Protein AF-R0ABU0-F1 (afdb_monomer)

Organism: NCBI:txid997897

Radius of gyration: 27.49 Å; Cα contacts (8 Å, |Δi|>4): 644; chains: 1; bounding box: 63×43×71 Å

Foldseek 3Di:
DAEEEEEEECVQQVNDDPVCLLPAKDKDAFATRLRVLLVVLADPYTHGMYIYHRLCNCVVVVVVRLVVVVVVCVVPDHQEYEYDQCAQPQSRLLSLQVNQLVCCVPVVHAYEYEYAPNHVSCVVRVLRPSYWYAHDHNDCVCSSVRSSLSSVVVNCSRVVHDDDACVVSRTRGNPDDDDDDDPDDPVVLVVVQVVCVVVVHDHDDPDDPPPDDDDDDDDDDQFLAFAEAEEEQQAKAFPPNVVCFAQAQGLDKDKDFCQPPLADDANGIFGSHPPDDRVVCNHGVCVFPVSNVVVVCCVVSVGNHYDRIHMYHHPHHHDPVSVVVVVVVVVVVCVVSRGDYYDYTDD

Mean predicted aligned error: 10.86 Å

InterPro domains:
  IPR010187 Selenoprotein B, glycine/betaine/sarcosine/D-proline reductase [PF07355] (2-347)
  IPR010187 Selenoprotein B, glycine/betaine/sarcosine/D-proline reductase [TIGR01918] (3-347)

Nearest PDB structures (foldseek):
  7ohu-assembly1_b  TM=4.120E-01  e=3.014E-02  Saccharomyces cerevisiae S288C
  3zr4-assembly2_C  TM=3.548E-01  e=1.090E+00  Thermotoga maritima
  6vdg-assembly1_A  TM=4.252E-01  e=4.249E+00  Thermotoga maritima

Structure (mmCIF, N/CA/C/O backbone):
data_AF-R0ABU0-F1
#
_entry.id   AF-R0ABU0-F1
#
loop_
_atom_site.group_PDB
_atom_site.id
_atom_site.type_symbol
_atom_site.label_atom_id
_atom_site.label_alt_id
_atom_site.label_comp_id
_atom_site.label_asym_id
_atom_site.label_entity_id
_atom_site.label_seq_id
_atom_site.pdbx_PDB_ins_code
_atom_site.Cartn_x
_atom_site.Cartn_y
_atom_site.Cartn_z
_atom_site.occupancy
_atom_site.B_iso_or_equiv
_atom_site.auth_seq_id
_atom_site.auth_comp_id
_atom_site.auth_asym_id
_atom_site.auth_atom_id
_atom_site.pdbx_PDB_model_num
ATOM 1 N N . MET A 1 1 ? -24.673 -10.118 21.498 1.00 84.62 1 MET A N 1
ATOM 2 C CA . MET A 1 1 ? -24.045 -8.785 21.546 1.00 84.62 1 MET A CA 1
ATOM 3 C C . MET A 1 1 ? -22.693 -8.908 20.878 1.00 84.62 1 MET A C 1
ATOM 5 O O . MET A 1 1 ? -22.033 -9.915 21.117 1.00 84.62 1 MET A O 1
ATOM 9 N N . LYS A 1 2 ? -22.346 -7.987 19.980 1.00 95.94 2 LYS A N 1
ATOM 10 C CA . LYS A 1 2 ? -21.055 -8.007 19.284 1.00 95.94 2 LYS A CA 1
ATOM 11 C C . LYS A 1 2 ? -19.951 -7.499 20.206 1.00 95.94 2 LYS A C 1
ATOM 13 O O . LYS A 1 2 ? -20.163 -6.508 20.902 1.00 95.94 2 LYS A O 1
ATOM 18 N N . ARG A 1 3 ? -18.806 -8.177 20.230 1.00 97.94 3 ARG A N 1
ATOM 19 C CA . ARG A 1 3 ? -17.706 -7.879 21.157 1.00 97.94 3 ARG A CA 1
ATOM 20 C C . ARG A 1 3 ? -16.597 -7.124 20.440 1.00 97.94 3 ARG A C 1
ATOM 22 O O . ARG A 1 3 ? -16.161 -7.523 19.367 1.00 97.94 3 ARG A O 1
ATOM 29 N N . ILE A 1 4 ? -16.150 -6.028 21.034 1.00 98.50 4 ILE A N 1
ATOM 30 C CA . ILE A 1 4 ? -15.095 -5.170 20.501 1.00 98.50 4 ILE A CA 1
ATOM 31 C C . ILE A 1 4 ? -13.940 -5.147 21.498 1.00 98.50 4 ILE A C 1
ATOM 33 O O . ILE A 1 4 ? -14.156 -5.057 22.711 1.00 98.50 4 ILE A O 1
ATOM 37 N N . VAL A 1 5 ? -12.722 -5.191 20.971 1.00 98.75 5 VAL A N 1
ATOM 38 C CA . VAL A 1 5 ? -11.501 -4.847 21.705 1.00 98.75 5 VAL A CA 1
ATOM 39 C C . VAL A 1 5 ? -10.958 -3.544 21.137 1.00 98.75 5 VAL A C 1
ATOM 41 O O . VAL A 1 5 ? -10.975 -3.331 19.923 1.00 98.75 5 VAL A O 1
ATOM 44 N N . MET A 1 6 ? -10.495 -2.660 22.017 1.00 98.56 6 MET A N 1
ATOM 45 C CA . MET A 1 6 ? -9.958 -1.361 21.631 1.00 98.56 6 MET A CA 1
ATOM 46 C C . MET A 1 6 ? -8.504 -1.192 22.069 1.00 98.56 6 MET A C 1
ATOM 48 O O . MET A 1 6 ? -8.140 -1.610 23.157 1.00 98.56 6 MET A O 1
ATOM 52 N N . TYR A 1 7 ? -7.686 -0.529 21.259 1.00 98.75 7 TYR A N 1
ATOM 53 C CA . TYR A 1 7 ? -6.341 -0.081 21.607 1.00 98.75 7 TYR A CA 1
ATOM 54 C C . TYR A 1 7 ? -6.267 1.445 21.660 1.00 98.75 7 TYR A C 1
ATOM 56 O O . TYR A 1 7 ? -6.699 2.136 20.728 1.00 98.75 7 TYR A O 1
ATOM 64 N N . ILE A 1 8 ? -5.667 1.975 22.725 1.00 98.56 8 ILE A N 1
ATOM 65 C CA . ILE A 1 8 ? -5.371 3.400 22.872 1.00 98.56 8 ILE A CA 1
ATOM 66 C C . ILE A 1 8 ? -3.989 3.640 23.484 1.00 98.56 8 ILE A C 1
ATOM 68 O O . ILE A 1 8 ? -3.415 2.768 24.134 1.00 98.56 8 ILE A O 1
ATOM 72 N N . ASN A 1 9 ? -3.449 4.848 23.302 1.00 97.88 9 ASN A N 1
ATOM 73 C CA . ASN A 1 9 ? -2.204 5.221 23.967 1.00 97.88 9 ASN A CA 1
ATOM 74 C C . ASN A 1 9 ? -2.416 5.639 25.429 1.00 97.88 9 ASN A C 1
ATOM 76 O O . ASN A 1 9 ? -3.539 5.856 25.892 1.00 97.88 9 ASN A O 1
ATOM 80 N N . GLN A 1 10 ? -1.309 5.834 26.144 1.00 97.94 10 GLN A N 1
ATOM 81 C CA . GLN A 1 10 ? -1.286 6.231 27.552 1.00 97.94 10 GLN A CA 1
ATOM 82 C C . GLN A 1 10 ? -2.064 7.528 27.847 1.00 97.94 10 GLN A C 1
ATOM 84 O O . GLN A 1 10 ? -2.630 7.676 28.931 1.00 97.94 10 GLN A O 1
ATOM 89 N N . PHE A 1 11 ? -2.113 8.466 26.894 1.00 97.00 11 PHE A N 1
ATOM 90 C CA . PHE A 1 11 ? -2.805 9.743 27.074 1.00 97.00 11 PHE A CA 1
ATOM 91 C C . PHE A 1 11 ? -4.321 9.551 27.080 1.00 97.00 11 PHE A C 1
ATOM 93 O O . PHE A 1 11 ? -5.001 9.988 28.008 1.00 97.00 11 PHE A O 1
ATOM 100 N N . PHE A 1 12 ? -4.854 8.847 26.080 1.00 97.44 12 PHE A N 1
ATOM 101 C CA . PHE A 1 12 ? -6.285 8.543 26.019 1.00 97.44 12 PHE A CA 1
ATOM 102 C C . PHE A 1 12 ? -6.712 7.492 27.049 1.00 97.44 12 PHE A C 1
ATOM 104 O O . PHE A 1 12 ? -7.878 7.478 27.441 1.00 97.44 12 PHE A O 1
ATOM 111 N N . GLY A 1 13 ? -5.769 6.673 27.519 1.00 96.94 13 GLY A N 1
ATOM 112 C CA . GLY A 1 13 ? -5.937 5.764 28.652 1.00 96.94 13 GLY A CA 1
ATOM 113 C C . GLY A 1 13 ? -5.967 6.448 30.022 1.00 96.94 13 GLY A C 1
ATOM 114 O O . GLY A 1 13 ? -6.221 5.785 31.018 1.00 96.94 13 GLY A O 1
ATOM 115 N N . GLY A 1 14 ? -5.714 7.760 30.103 1.00 96.62 14 GLY A N 1
ATOM 116 C CA . GLY A 1 14 ? -5.725 8.499 31.371 1.00 96.62 14 GLY A CA 1
ATOM 117 C C . GLY A 1 14 ? -4.500 8.261 32.264 1.00 96.62 14 GLY A C 1
ATOM 118 O O . GLY A 1 14 ? -4.512 8.662 33.425 1.00 96.62 14 GLY A O 1
ATOM 119 N N . ILE A 1 15 ? -3.436 7.650 31.733 1.00 97.19 15 ILE A N 1
ATOM 120 C CA . ILE A 1 15 ? -2.201 7.342 32.470 1.00 97.19 15 ILE A CA 1
ATOM 121 C C . ILE A 1 15 ? -1.305 8.580 32.609 1.00 97.19 15 ILE A C 1
ATOM 123 O O . ILE A 1 15 ? -0.700 8.802 33.658 1.00 97.19 15 ILE A O 1
ATOM 127 N N . GLY A 1 16 ? -1.193 9.388 31.550 1.00 94.69 16 GLY A N 1
ATOM 128 C CA . GLY A 1 16 ? -0.361 10.594 31.538 1.00 94.69 16 GLY A CA 1
ATOM 129 C C . GLY A 1 16 ? 0.045 11.042 30.135 1.00 94.69 16 GLY A C 1
ATOM 130 O O . GLY A 1 16 ? -0.406 10.486 29.138 1.00 94.69 16 GLY A O 1
ATOM 131 N N . GLY A 1 17 ? 0.876 12.081 30.052 1.00 93.94 17 GLY A N 1
ATOM 132 C CA . GLY A 1 17 ? 1.322 12.657 28.784 1.00 93.94 17 GLY A CA 1
ATOM 133 C C . GLY A 1 17 ? 2.609 12.017 28.260 1.00 93.94 17 GLY A C 1
ATOM 134 O O . GLY A 1 17 ? 2.787 10.798 28.281 1.00 93.94 17 GLY A O 1
ATOM 135 N N . GLU A 1 18 ? 3.519 12.862 27.773 1.00 91.44 18 GLU A N 1
ATOM 136 C CA . GLU A 1 18 ? 4.824 12.440 27.245 1.00 91.44 18 GLU A CA 1
ATOM 137 C C . GLU A 1 18 ? 5.708 11.791 28.323 1.00 91.44 18 GLU A C 1
ATOM 139 O O . GLU A 1 18 ? 6.433 10.840 28.045 1.00 91.44 18 GLU A O 1
ATOM 144 N N . ASP A 1 19 ? 5.604 12.243 29.575 1.00 93.62 19 ASP A N 1
ATOM 145 C CA . ASP A 1 19 ? 6.344 11.700 30.721 1.00 93.62 19 ASP A CA 1
ATOM 146 C C . ASP A 1 19 ? 5.994 10.232 31.019 1.00 93.62 19 ASP A C 1
ATOM 148 O O . ASP A 1 19 ? 6.791 9.503 31.611 1.00 93.62 19 ASP A O 1
ATOM 152 N N . LYS A 1 20 ? 4.816 9.785 30.569 1.00 95.88 20 LYS A N 1
ATOM 153 C CA . LYS A 1 20 ? 4.339 8.402 30.673 1.00 95.88 20 LYS A CA 1
ATOM 154 C C . LYS A 1 20 ? 4.362 7.651 29.346 1.00 95.88 20 LYS A C 1
ATOM 156 O O . LYS A 1 20 ? 3.857 6.537 29.279 1.00 95.88 20 LYS A O 1
ATOM 161 N N . ALA A 1 21 ? 4.979 8.188 28.294 1.00 93.56 21 ALA A N 1
ATOM 162 C CA . ALA A 1 21 ? 5.011 7.525 26.988 1.00 93.56 21 ALA A CA 1
ATOM 163 C C . ALA A 1 21 ? 5.752 6.174 26.988 1.00 93.56 21 ALA A C 1
ATOM 165 O O . ALA A 1 21 ? 5.589 5.398 26.054 1.00 93.56 21 ALA A O 1
ATOM 166 N N . GLY A 1 22 ? 6.550 5.867 28.014 1.00 95.75 22 GLY A N 1
ATOM 167 C CA . GLY A 1 22 ? 7.169 4.550 28.214 1.00 95.75 22 GLY A CA 1
ATOM 168 C C . GLY A 1 22 ? 6.308 3.539 28.982 1.00 95.75 22 GLY A C 1
ATOM 169 O O . GLY A 1 22 ? 6.845 2.524 29.405 1.00 95.75 22 GLY A O 1
ATOM 170 N N . TYR A 1 23 ? 5.025 3.827 29.227 1.00 97.50 23 TYR A N 1
ATOM 171 C CA . TYR A 1 23 ? 4.127 2.940 29.970 1.00 97.50 23 TYR A CA 1
ATOM 172 C C . TYR A 1 23 ? 3.982 1.576 29.280 1.00 97.50 23 TYR A C 1
ATOM 174 O O . TYR A 1 23 ? 3.723 1.510 28.076 1.00 97.50 23 TYR A O 1
ATOM 182 N N . GLU A 1 24 ? 4.165 0.506 30.051 1.00 97.75 24 GLU A N 1
ATOM 183 C CA . GLU A 1 24 ? 4.041 -0.874 29.576 1.00 97.75 24 GLU A CA 1
ATOM 184 C C . GLU A 1 24 ? 2.588 -1.200 29.185 1.00 97.75 24 GLU A C 1
ATOM 186 O O . GLU A 1 24 ? 1.668 -0.574 29.715 1.00 97.75 24 GLU A O 1
ATOM 191 N N . PRO A 1 25 ? 2.354 -2.170 28.280 1.00 98.12 25 PRO A N 1
ATOM 192 C CA . PRO A 1 25 ? 1.005 -2.583 27.920 1.00 98.12 25 PRO A CA 1
ATOM 193 C C . PRO A 1 25 ? 0.192 -3.026 29.142 1.00 98.12 25 PRO A C 1
ATOM 195 O O . PRO A 1 25 ? 0.654 -3.843 29.939 1.00 98.12 25 PRO A O 1
ATOM 198 N N . SER A 1 26 ? -1.038 -2.534 29.247 1.00 98.19 26 SER A N 1
ATOM 199 C CA . SER A 1 26 ? -2.042 -2.992 30.206 1.00 98.19 26 SER A CA 1
ATOM 200 C C . SER A 1 26 ? -3.390 -3.203 29.517 1.00 98.19 26 SER A C 1
ATOM 202 O O . SER A 1 26 ? -3.599 -2.770 28.381 1.00 98.19 26 SER A O 1
ATOM 204 N N . VAL A 1 27 ? -4.307 -3.879 30.206 1.00 98.00 27 VAL A N 1
ATOM 205 C CA . VAL A 1 27 ? -5.679 -4.104 29.749 1.00 98.00 27 VAL A CA 1
ATOM 206 C C . VAL A 1 27 ? -6.656 -3.684 30.841 1.00 98.00 27 VAL A C 1
ATOM 208 O O . VAL A 1 27 ? -6.470 -4.015 32.009 1.00 98.00 27 VAL A O 1
ATOM 211 N N . GLU A 1 28 ? -7.687 -2.951 30.444 1.00 98.00 28 GLU A N 1
ATOM 212 C CA . GLU A 1 28 ? -8.811 -2.554 31.288 1.00 98.00 28 GLU A CA 1
ATOM 213 C C . GLU A 1 28 ? -10.089 -3.212 30.760 1.00 98.00 28 GLU A C 1
ATOM 215 O O . GLU A 1 28 ? -10.304 -3.276 29.545 1.00 98.00 28 GLU A O 1
ATOM 220 N N . GLU A 1 29 ? -10.955 -3.683 31.658 1.00 97.44 29 GLU A N 1
ATOM 221 C CA . GLU A 1 29 ? -12.291 -4.148 31.279 1.00 97.44 29 GLU A CA 1
ATOM 222 C C . GLU A 1 29 ? -13.184 -2.946 30.933 1.00 97.44 29 GLU A C 1
ATOM 224 O O . GLU A 1 29 ? -13.291 -1.974 31.684 1.00 97.44 29 GLU A O 1
ATOM 229 N N . GLY A 1 30 ? -13.866 -3.022 29.792 1.00 97.56 30 GLY A N 1
ATOM 230 C CA . GLY A 1 30 ? -14.792 -1.994 29.331 1.00 97.56 30 GLY A CA 1
ATOM 231 C C . GLY A 1 30 ? -14.166 -0.868 28.489 1.00 97.56 30 GLY A C 1
ATOM 232 O O . GLY A 1 30 ? -12.998 -0.922 28.087 1.00 97.56 30 GLY A O 1
ATOM 233 N N . PRO A 1 31 ? -14.963 0.168 28.162 1.00 97.62 31 PRO A N 1
ATOM 234 C CA . PRO A 1 31 ? -14.537 1.285 27.322 1.00 97.62 31 PRO A CA 1
ATOM 235 C C . PRO A 1 31 ? -13.700 2.324 28.086 1.00 97.62 31 PRO A C 1
ATOM 237 O O . PRO A 1 31 ? -14.144 2.892 29.085 1.00 97.62 31 PRO A O 1
ATOM 240 N N . VAL A 1 32 ? -12.544 2.703 27.533 1.00 98.06 32 VAL A N 1
ATOM 241 C CA . VAL A 1 32 ? -11.712 3.805 28.057 1.00 98.06 32 VAL A CA 1
ATOM 242 C C . VAL A 1 32 ? -11.572 4.931 27.027 1.00 98.06 32 VAL A C 1
ATOM 244 O O . VAL A 1 32 ? -11.548 4.705 25.815 1.00 98.06 32 VAL A O 1
ATOM 247 N N . GLY A 1 33 ? -11.530 6.181 27.505 1.00 96.38 33 GLY A N 1
ATOM 248 C CA . GLY A 1 33 ? -11.290 7.370 26.681 1.00 96.38 33 GLY A CA 1
ATOM 249 C C . GLY A 1 33 ? -12.242 7.475 25.475 1.00 96.38 33 GLY A C 1
ATOM 250 O O . GLY A 1 33 ? -13.462 7.521 25.682 1.00 96.38 33 GLY A O 1
ATOM 251 N N . PRO A 1 34 ? -11.735 7.513 24.223 1.00 96.88 34 PRO A N 1
ATOM 252 C CA . PRO A 1 34 ? -12.564 7.586 23.016 1.00 96.88 34 PRO A CA 1
ATOM 253 C C . PRO A 1 34 ? -13.523 6.397 22.854 1.00 96.88 34 PRO A C 1
ATOM 255 O O . PRO A 1 34 ? -14.570 6.568 22.225 1.00 96.88 34 PRO A O 1
ATOM 258 N N . GLY A 1 35 ? -13.243 5.244 23.473 1.00 97.31 35 GLY A N 1
ATOM 259 C CA . GLY A 1 35 ? -14.139 4.085 23.474 1.00 97.31 35 GLY A CA 1
ATOM 260 C C . GLY A 1 35 ? -15.530 4.402 24.020 1.00 97.31 35 GLY A C 1
ATOM 261 O O . GLY A 1 35 ? -16.523 3.912 23.494 1.00 97.31 35 GLY A O 1
ATOM 262 N N . ASN A 1 36 ? -15.633 5.323 24.984 1.00 97.31 36 ASN A N 1
ATOM 263 C CA . ASN A 1 36 ? -16.924 5.772 25.512 1.00 97.31 36 ASN A CA 1
ATOM 264 C C . ASN A 1 36 ? -17.775 6.485 24.452 1.00 97.31 36 ASN A C 1
ATOM 266 O O . ASN A 1 36 ? -18.990 6.301 24.386 1.00 97.31 36 ASN A O 1
ATOM 270 N N . VAL A 1 37 ? -17.140 7.290 23.595 1.00 96.94 37 VAL A N 1
ATOM 271 C CA . VAL A 1 37 ? -17.836 7.976 22.499 1.00 96.94 37 VAL A CA 1
ATOM 272 C C . VAL A 1 37 ? -18.276 6.969 21.444 1.00 96.94 37 VAL A C 1
ATOM 274 O O . VAL A 1 37 ? -19.421 7.025 20.998 1.00 96.94 37 VAL A O 1
ATOM 277 N N . ILE A 1 38 ? -17.390 6.042 21.074 1.00 97.19 38 ILE A N 1
ATOM 278 C CA . ILE A 1 38 ? -17.693 4.999 20.091 1.00 97.19 38 ILE A CA 1
ATOM 279 C C . ILE A 1 38 ? -18.877 4.160 20.566 1.00 97.19 38 ILE A C 1
ATOM 281 O O . ILE A 1 38 ? -19.862 4.040 19.842 1.00 97.19 38 ILE A O 1
ATOM 285 N N . LEU A 1 39 ? -18.826 3.660 21.803 1.00 96.38 39 LEU A N 1
ATOM 286 C CA . LEU A 1 39 ? -19.888 2.842 22.377 1.00 96.38 39 LEU A CA 1
ATOM 287 C C . LEU A 1 39 ? -21.231 3.583 22.403 1.00 96.38 39 LEU A C 1
ATOM 289 O O . LEU A 1 39 ? -22.246 3.000 22.046 1.00 96.38 39 LEU A O 1
ATOM 293 N N . SER A 1 40 ? -21.243 4.885 22.722 1.00 96.00 40 SER A N 1
ATOM 294 C CA . SER A 1 40 ? -22.479 5.690 22.708 1.00 96.00 40 SER A CA 1
ATOM 295 C C . SER A 1 40 ? -23.137 5.829 21.326 1.00 96.00 40 SER A C 1
ATOM 297 O O . SER A 1 40 ? -24.306 6.202 21.238 1.00 96.00 40 SER A O 1
ATOM 299 N N . CYS A 1 41 ? -22.400 5.539 20.249 1.00 95.38 41 CYS A N 1
ATOM 300 C CA . CYS A 1 41 ? -22.904 5.552 18.876 1.00 95.38 41 CYS A CA 1
ATOM 301 C C . CYS A 1 41 ? -23.367 4.162 18.394 1.00 95.38 41 CYS A C 1
ATOM 303 O O . CYS A 1 41 ? -23.980 4.067 17.331 1.00 95.38 41 CYS A O 1
ATOM 305 N N . LEU A 1 42 ? -23.077 3.094 19.145 1.00 94.81 42 LEU A N 1
ATOM 306 C CA . LEU A 1 42 ? -23.406 1.709 18.804 1.00 94.81 42 LEU A CA 1
ATOM 307 C C . LEU A 1 42 ? -24.612 1.222 19.621 1.00 94.81 42 LEU A C 1
ATOM 309 O O . LEU A 1 42 ? -24.831 1.660 20.746 1.00 94.81 42 LEU A O 1
ATOM 313 N N . LYS A 1 43 ? -25.423 0.327 19.042 1.00 88.38 43 LYS A N 1
ATOM 314 C CA . LYS A 1 43 ? -26.638 -0.203 19.693 1.00 88.38 43 LYS A CA 1
ATOM 315 C C . LYS A 1 43 ? -26.477 -1.629 20.219 1.00 88.38 43 LYS A C 1
ATOM 317 O O . LYS A 1 43 ? -26.837 -1.887 21.358 1.00 88.38 43 LYS A O 1
ATOM 322 N N . ASP A 1 44 ? -25.912 -2.526 19.409 1.00 89.69 44 ASP A N 1
ATOM 323 C CA . ASP A 1 44 ? -25.853 -3.973 19.688 1.00 89.69 44 ASP A CA 1
ATOM 324 C C . ASP A 1 44 ? -24.415 -4.499 19.848 1.00 89.69 44 ASP A C 1
ATOM 326 O O . ASP A 1 44 ? -24.108 -5.661 19.550 1.00 89.69 44 ASP A O 1
ATOM 330 N N . ALA A 1 45 ? -23.519 -3.632 20.319 1.00 95.50 45 ALA A N 1
ATOM 331 C CA . ALA A 1 45 ? -22.107 -3.926 20.499 1.00 95.50 45 ALA A CA 1
ATOM 332 C C . ALA A 1 45 ? -21.586 -3.392 21.834 1.00 95.50 45 ALA A C 1
ATOM 334 O O . ALA A 1 45 ? -22.085 -2.393 22.346 1.00 95.50 45 ALA A O 1
ATOM 335 N N . GLU A 1 46 ? -20.554 -4.040 22.358 1.00 97.00 46 GLU A N 1
ATOM 336 C CA . GLU A 1 46 ? -19.850 -3.636 23.571 1.00 97.00 46 GLU A CA 1
ATOM 337 C C . GLU A 1 46 ? -18.343 -3.607 23.344 1.00 97.00 46 GLU A C 1
ATOM 339 O O . GLU A 1 46 ? -17.792 -4.457 22.645 1.00 97.00 46 GLU A O 1
ATOM 344 N N . ILE A 1 47 ? -17.667 -2.642 23.965 1.00 98.06 47 ILE A N 1
ATOM 345 C CA . ILE A 1 47 ? -16.212 -2.686 24.121 1.00 98.06 47 ILE A CA 1
ATOM 346 C C . ILE A 1 47 ? -15.947 -3.471 25.397 1.00 98.06 47 ILE A C 1
ATOM 348 O O . ILE A 1 47 ? -16.204 -2.970 26.488 1.00 98.06 47 ILE A O 1
ATOM 352 N N . THR A 1 48 ? -15.489 -4.710 25.238 1.00 98.06 48 THR A N 1
ATOM 353 C CA . THR A 1 48 ? -15.251 -5.632 26.357 1.00 98.06 48 THR A CA 1
ATOM 354 C C . THR A 1 48 ? -13.935 -5.334 27.058 1.00 98.06 48 THR A C 1
ATOM 356 O O . THR A 1 48 ? -13.867 -5.412 28.279 1.00 98.06 48 THR A O 1
ATOM 359 N N . HIS A 1 49 ? -12.911 -4.956 26.291 1.00 98.56 49 HIS A N 1
ATOM 360 C CA . HIS A 1 49 ? -11.569 -4.690 26.792 1.00 98.56 49 HIS A CA 1
ATOM 361 C C . HIS A 1 49 ? -10.950 -3.515 26.043 1.00 98.56 49 HIS A C 1
ATOM 363 O O . HIS A 1 49 ? -11.111 -3.381 24.823 1.00 98.56 49 HIS A O 1
ATOM 369 N N . THR A 1 50 ? -10.200 -2.695 26.772 1.00 98.75 50 THR A N 1
ATOM 370 C CA . THR A 1 50 ? -9.356 -1.646 26.209 1.00 98.75 50 THR A CA 1
ATOM 371 C C . THR A 1 50 ? -7.903 -1.883 26.604 1.00 98.75 50 THR A C 1
ATOM 373 O O . THR A 1 50 ? -7.555 -1.855 27.780 1.00 98.75 50 THR A O 1
ATOM 376 N N . ILE A 1 51 ? -7.045 -2.094 25.612 1.00 98.69 51 ILE A N 1
ATOM 377 C CA . ILE A 1 51 ? -5.596 -2.176 25.758 1.00 98.69 51 ILE A CA 1
ATOM 378 C C . ILE A 1 51 ? -5.016 -0.759 25.760 1.00 98.69 51 ILE A C 1
ATOM 380 O O . ILE A 1 51 ? -5.329 0.053 24.883 1.00 98.69 51 ILE A O 1
ATOM 384 N N . ILE A 1 52 ? -4.137 -0.476 26.719 1.00 98.69 52 ILE A N 1
ATOM 385 C CA . ILE A 1 52 ? -3.441 0.803 26.862 1.00 98.69 52 ILE A CA 1
ATOM 386 C C . ILE A 1 52 ? -1.937 0.552 26.768 1.00 98.69 52 ILE A C 1
ATOM 388 O O . ILE A 1 52 ? -1.400 -0.277 27.493 1.00 98.69 52 ILE A O 1
ATOM 392 N N . CYS A 1 53 ? -1.232 1.278 25.900 1.00 98.31 53 CYS A N 1
ATOM 393 C CA . CYS A 1 53 ? 0.226 1.180 25.793 1.00 98.31 53 CYS A CA 1
ATOM 394 C C . CYS A 1 53 ? 0.857 2.555 25.572 1.00 98.31 53 CYS A C 1
ATOM 396 O O . CYS A 1 53 ? 0.311 3.403 24.869 1.00 98.31 53 CYS A O 1
ATOM 398 N N . GLY A 1 54 ? 2.034 2.785 26.145 1.00 97.88 54 GLY A N 1
ATOM 399 C CA . GLY A 1 54 ? 2.806 3.993 25.892 1.00 97.88 54 GLY A CA 1
ATOM 400 C C . GLY A 1 54 ? 3.369 4.044 24.469 1.00 97.88 54 GLY A C 1
ATOM 401 O O . GLY A 1 54 ? 3.938 3.063 23.985 1.00 97.88 54 GLY A O 1
ATOM 402 N N . ASP A 1 55 ? 3.274 5.209 23.820 1.00 94.19 55 ASP A N 1
ATOM 403 C CA . ASP A 1 55 ? 3.792 5.425 22.457 1.00 94.19 55 ASP A CA 1
ATOM 404 C C . ASP A 1 55 ? 5.293 5.080 22.311 1.00 94.19 55 ASP A C 1
ATOM 406 O O . ASP A 1 55 ? 5.711 4.502 21.304 1.00 94.19 55 ASP A O 1
ATOM 410 N N . ASN A 1 56 ? 6.124 5.425 23.303 1.00 93.56 56 ASN A N 1
ATOM 411 C CA . ASN A 1 56 ? 7.561 5.123 23.287 1.00 93.56 56 ASN A CA 1
ATOM 412 C C . ASN A 1 56 ? 7.833 3.649 23.601 1.00 93.56 56 ASN A C 1
ATOM 414 O O . ASN A 1 56 ? 8.808 3.109 23.083 1.00 93.56 56 ASN A O 1
ATOM 418 N N . PHE A 1 57 ? 6.991 2.995 24.409 1.00 97.25 57 PHE A N 1
ATOM 419 C CA . PHE A 1 57 ? 7.126 1.560 24.656 1.00 97.25 57 PHE A CA 1
ATOM 420 C C . PHE A 1 57 ? 6.855 0.775 23.371 1.00 97.25 57 PHE A C 1
ATOM 422 O O . PHE A 1 57 ? 7.716 0.019 22.932 1.00 97.25 57 PHE A O 1
ATOM 429 N N . MET A 1 58 ? 5.728 1.041 22.703 1.00 95.06 58 MET A N 1
ATOM 430 C CA . MET A 1 58 ? 5.379 0.387 21.437 1.00 95.06 58 MET A CA 1
ATOM 431 C C . MET A 1 58 ? 6.412 0.663 20.334 1.00 95.06 58 MET A C 1
ATOM 433 O O . MET A 1 58 ? 6.764 -0.231 19.571 1.00 95.06 58 MET A O 1
ATOM 437 N N . THR A 1 59 ? 6.944 1.888 20.260 1.00 90.94 59 THR A N 1
ATOM 438 C CA . THR A 1 59 ? 7.960 2.237 19.250 1.00 90.94 59 THR A CA 1
ATOM 439 C C . THR A 1 59 ? 9.333 1.622 19.563 1.00 90.94 59 THR A C 1
ATOM 441 O O . THR A 1 59 ? 10.051 1.233 18.645 1.00 90.94 59 THR A O 1
ATOM 444 N N . GLY A 1 60 ? 9.723 1.557 20.840 1.00 90.19 60 GLY A N 1
ATOM 445 C CA . GLY A 1 60 ? 11.049 1.098 21.272 1.00 90.19 60 GLY A CA 1
ATOM 446 C C . GLY A 1 60 ? 11.170 -0.413 21.492 1.00 90.19 60 GLY A C 1
ATOM 447 O O . GLY A 1 60 ? 12.250 -0.962 21.301 1.00 90.19 60 GLY A O 1
ATOM 448 N N . HIS A 1 61 ? 10.073 -1.081 21.854 1.00 95.12 61 HIS A N 1
ATOM 449 C CA . HIS A 1 61 ? 10.007 -2.506 22.203 1.00 95.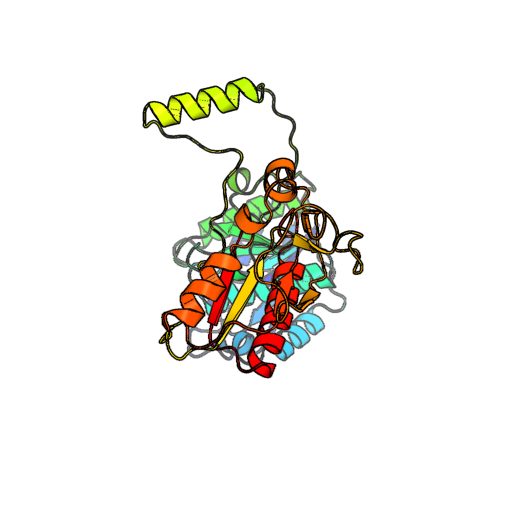12 61 HIS A CA 1
ATOM 450 C C . HIS A 1 61 ? 8.844 -3.182 21.469 1.00 95.12 61 HIS A C 1
ATOM 452 O O . HIS A 1 61 ? 8.031 -3.881 22.064 1.00 95.12 61 HIS A O 1
ATOM 458 N N . ARG A 1 62 ? 8.734 -2.931 20.162 1.00 93.50 62 ARG A N 1
ATOM 459 C CA . ARG A 1 62 ? 7.572 -3.314 19.348 1.00 93.50 62 ARG A CA 1
ATOM 460 C C . ARG A 1 62 ? 7.161 -4.778 19.500 1.00 93.50 62 ARG A C 1
ATOM 462 O O . ARG A 1 62 ? 6.003 -5.050 19.793 1.00 93.50 62 ARG A O 1
ATOM 469 N N . ASP A 1 63 ? 8.092 -5.703 19.278 1.00 95.31 63 ASP A N 1
ATOM 470 C CA . ASP A 1 63 ? 7.773 -7.135 19.254 1.00 95.31 63 ASP A CA 1
ATOM 471 C C . ASP A 1 63 ? 7.319 -7.615 20.644 1.00 95.31 63 ASP A C 1
ATOM 473 O O . ASP A 1 63 ? 6.323 -8.323 20.755 1.00 95.31 63 ASP A O 1
ATOM 477 N N . GLU A 1 64 ? 7.971 -7.1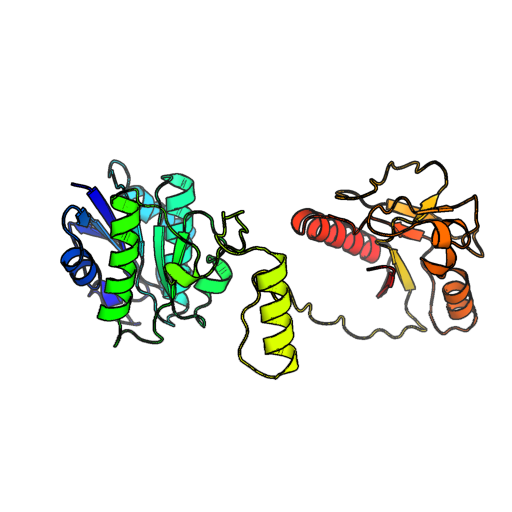26 21.705 1.00 97.69 64 GLU A N 1
ATOM 478 C CA . GLU A 1 64 ? 7.582 -7.383 23.097 1.00 97.69 64 GLU A CA 1
ATOM 479 C C . GLU A 1 64 ? 6.207 -6.785 23.431 1.00 97.69 64 GLU A C 1
ATOM 481 O O . GLU A 1 64 ? 5.389 -7.420 24.095 1.00 97.69 64 GLU A O 1
ATOM 486 N N . ALA A 1 65 ? 5.925 -5.564 22.970 1.00 97.25 65 ALA A N 1
ATOM 487 C CA . ALA A 1 65 ? 4.641 -4.915 23.196 1.00 97.25 65 ALA A CA 1
ATOM 488 C C . ALA A 1 65 ? 3.499 -5.710 22.549 1.00 97.25 65 ALA A C 1
ATOM 490 O O . ALA A 1 65 ? 2.483 -5.953 23.196 1.00 97.25 65 ALA A O 1
ATOM 491 N N . ILE A 1 66 ? 3.680 -6.144 21.297 1.00 97.62 66 ILE A N 1
ATOM 492 C CA . ILE A 1 66 ? 2.703 -6.970 20.576 1.00 97.62 66 ILE A CA 1
ATOM 493 C C . ILE A 1 66 ? 2.510 -8.314 21.273 1.00 97.62 66 ILE A C 1
ATOM 495 O O . ILE A 1 66 ? 1.370 -8.708 21.483 1.00 97.62 66 ILE A O 1
ATOM 499 N N . GLU A 1 67 ? 3.590 -8.989 21.671 1.00 97.88 67 GLU A N 1
ATOM 500 C CA . GLU A 1 67 ? 3.512 -10.278 22.364 1.00 97.88 67 GLU A CA 1
ATOM 501 C C . GLU A 1 67 ? 2.725 -10.178 23.679 1.00 97.88 67 GLU A C 1
ATOM 503 O O . GLU A 1 67 ? 1.842 -10.992 23.937 1.00 97.88 67 GLU A O 1
ATOM 508 N N . ARG A 1 68 ? 2.970 -9.143 24.491 1.00 98.06 68 ARG A N 1
ATOM 509 C CA . ARG A 1 68 ? 2.215 -8.925 25.736 1.00 98.06 68 ARG A CA 1
ATOM 510 C C . ARG A 1 68 ? 0.746 -8.593 25.478 1.00 98.06 68 ARG A C 1
ATOM 512 O O . ARG A 1 68 ? -0.129 -9.116 26.160 1.00 98.06 68 ARG A O 1
ATOM 519 N N . MET A 1 69 ? 0.466 -7.732 24.497 1.00 97.81 69 MET A N 1
ATOM 520 C CA . MET A 1 69 ? -0.913 -7.401 24.121 1.00 97.81 69 MET A CA 1
ATOM 521 C C . MET A 1 69 ? -1.664 -8.627 23.599 1.00 97.81 69 MET A C 1
ATOM 523 O O . MET A 1 69 ? -2.839 -8.792 23.896 1.00 97.81 69 MET A O 1
ATOM 527 N N . ASP A 1 70 ? -0.986 -9.499 22.861 1.00 97.81 70 ASP A N 1
ATOM 528 C CA . ASP A 1 70 ? -1.537 -10.755 22.369 1.00 97.81 70 ASP A CA 1
ATOM 529 C C . ASP A 1 70 ? -1.850 -11.741 23.503 1.00 97.81 70 ASP A C 1
ATOM 531 O O . ASP A 1 70 ? -2.929 -12.327 23.511 1.00 97.81 70 ASP A O 1
ATOM 535 N N . GLN A 1 71 ? -0.980 -11.841 24.513 1.00 97.94 71 GLN A N 1
ATOM 536 C CA . GLN A 1 71 ? -1.251 -12.626 25.724 1.00 97.94 71 GLN A CA 1
ATOM 537 C C . GLN A 1 71 ? -2.507 -12.142 26.460 1.00 97.94 71 GLN A C 1
ATOM 539 O O . GLN A 1 71 ? -3.258 -12.959 26.986 1.00 97.94 71 GLN A O 1
ATOM 544 N N . PHE A 1 72 ? -2.781 -10.831 26.478 1.00 97.38 72 PHE A N 1
ATOM 545 C CA . PHE A 1 72 ? -4.025 -10.309 27.060 1.00 97.38 72 PHE A CA 1
ATOM 546 C C . PHE A 1 72 ? -5.270 -10.751 26.292 1.00 97.38 72 PHE A C 1
ATOM 548 O O . PHE A 1 72 ? -6.346 -10.790 26.876 1.00 97.38 72 PHE A O 1
ATOM 555 N N . LEU A 1 73 ? -5.138 -11.063 25.002 1.00 97.06 73 LEU A N 1
ATOM 556 C CA . LEU A 1 73 ? -6.241 -11.459 24.129 1.00 97.06 73 LEU A CA 1
ATOM 557 C C . LEU A 1 73 ? -6.469 -12.972 24.093 1.00 97.06 73 LEU A C 1
ATOM 559 O O . LEU A 1 73 ? -7.474 -13.418 23.533 1.00 97.06 73 LEU A O 1
ATOM 563 N N . GLU A 1 74 ? -5.594 -13.773 24.703 1.00 94.56 74 GLU A N 1
ATOM 564 C CA . GLU A 1 74 ? -5.777 -15.220 24.776 1.00 94.56 74 GLU A CA 1
ATOM 565 C C . GLU A 1 74 ? -7.100 -15.577 25.473 1.00 94.56 74 GLU A C 1
ATOM 567 O O . GLU A 1 74 ? -7.355 -15.233 26.625 1.00 94.56 74 GLU A O 1
ATOM 572 N N . GLY A 1 75 ? -7.970 -16.290 24.753 1.00 92.56 75 GLY A N 1
ATOM 573 C CA . GLY A 1 75 ? -9.293 -16.678 25.248 1.00 92.56 75 GLY A CA 1
ATOM 574 C C . GLY A 1 75 ? -10.354 -15.571 25.200 1.00 92.56 75 GLY A C 1
ATOM 575 O O . GLY A 1 75 ? -11.506 -15.838 25.546 1.00 92.56 75 GLY A O 1
ATOM 576 N N . ILE A 1 76 ? -10.014 -14.364 24.734 1.00 95.94 76 ILE A N 1
ATOM 577 C CA . ILE A 1 76 ? -10.976 -13.284 24.503 1.00 95.94 76 ILE A CA 1
ATOM 578 C C . ILE A 1 76 ? -11.521 -13.396 23.079 1.00 95.94 76 ILE A C 1
ATOM 580 O O . ILE A 1 76 ? -10.800 -13.235 22.098 1.00 95.94 76 ILE A O 1
ATOM 584 N N . GLU A 1 77 ? -12.825 -13.633 22.951 1.00 94.81 77 GLU A N 1
ATOM 585 C CA . GLU A 1 77 ? -13.508 -13.556 21.657 1.00 94.81 77 GLU A CA 1
ATOM 586 C C . GLU A 1 77 ? -13.939 -12.116 21.363 1.00 94.81 77 GLU A C 1
ATOM 588 O O . GLU A 1 77 ? -14.589 -11.470 22.191 1.00 94.81 77 GLU A O 1
ATOM 593 N N . PHE A 1 78 ? -13.643 -11.635 20.159 1.00 97.62 78 PHE A N 1
ATOM 594 C CA . PHE A 1 78 ? -14.086 -10.336 19.664 1.00 97.62 78 PHE A CA 1
ATOM 595 C C . PHE A 1 78 ? -14.398 -10.403 18.166 1.00 97.62 78 PHE A C 1
ATOM 597 O O . PHE A 1 78 ? -13.803 -11.181 17.430 1.00 97.62 78 PHE A O 1
ATOM 604 N N . ASP A 1 79 ? -15.373 -9.609 17.731 1.00 97.94 79 ASP A N 1
ATOM 605 C CA . ASP A 1 79 ? -15.863 -9.532 16.351 1.00 97.94 79 ASP A CA 1
ATOM 606 C C . ASP A 1 79 ? -15.192 -8.399 15.553 1.00 97.94 79 ASP A C 1
ATOM 608 O O . ASP A 1 79 ? -15.235 -8.387 14.324 1.00 97.94 79 ASP A O 1
ATOM 612 N N . LEU A 1 80 ? -14.630 -7.408 16.250 1.00 98.44 80 LEU A N 1
ATOM 613 C CA . LEU A 1 80 ? -14.041 -6.207 15.666 1.00 98.44 80 LEU A CA 1
ATOM 614 C C . LEU A 1 80 ? -12.935 -5.672 16.575 1.00 98.44 80 LEU A C 1
ATOM 616 O O . LEU A 1 80 ? -13.067 -5.680 17.803 1.00 98.44 80 LEU A O 1
ATOM 620 N N . PHE A 1 81 ? -11.880 -5.139 15.966 1.00 98.75 81 PHE A N 1
ATOM 621 C CA . PHE A 1 81 ? -10.830 -4.426 16.679 1.00 98.75 81 PHE A CA 1
ATOM 622 C C . PHE A 1 81 ? -10.827 -2.938 16.325 1.00 98.75 81 PHE A C 1
ATOM 624 O O . PHE A 1 81 ? -10.947 -2.560 15.160 1.00 98.75 81 PHE A O 1
ATOM 631 N N . LEU A 1 82 ? -10.675 -2.077 17.328 1.00 98.81 82 LEU A N 1
ATOM 632 C CA . LEU A 1 82 ? -10.595 -0.630 17.148 1.00 98.81 82 LEU A CA 1
ATOM 633 C C . LEU A 1 82 ? -9.268 -0.094 17.678 1.00 98.81 82 LEU A C 1
ATOM 635 O O . LEU A 1 82 ? -8.805 -0.527 18.724 1.00 98.81 82 LEU A O 1
ATOM 639 N N . ALA A 1 83 ? -8.685 0.904 17.020 1.00 98.69 83 ALA A N 1
ATOM 640 C CA . ALA A 1 83 ? -7.507 1.602 17.535 1.00 98.69 83 ALA A CA 1
ATOM 641 C C . ALA A 1 83 ? -7.610 3.116 17.328 1.00 98.69 83 ALA A C 1
ATOM 643 O O . ALA A 1 83 ? -8.009 3.573 16.255 1.00 98.69 83 ALA A O 1
ATOM 644 N N . GLY A 1 84 ? -7.204 3.924 18.307 1.00 97.44 84 GLY A N 1
ATOM 645 C CA . GLY A 1 84 ? -7.222 5.385 18.167 1.00 97.44 84 GLY A CA 1
ATOM 646 C C . GLY A 1 84 ? -8.544 6.037 18.604 1.00 97.44 84 GLY A C 1
ATOM 647 O O . GLY A 1 84 ? -9.197 5.531 19.515 1.00 97.44 84 GLY A O 1
ATOM 648 N N . PRO A 1 85 ? -8.954 7.182 18.016 1.00 98.19 85 PRO A N 1
ATOM 649 C CA . PRO A 1 85 ? -8.330 7.903 16.897 1.00 98.19 85 PRO A CA 1
ATOM 650 C C . PRO A 1 85 ? -6.913 8.408 17.208 1.00 98.19 85 PRO A C 1
ATOM 652 O O . PRO A 1 85 ? -6.644 8.830 18.331 1.00 98.19 85 PRO A O 1
ATOM 655 N N . ALA A 1 86 ? -6.019 8.407 16.216 1.00 97.69 86 ALA A N 1
ATOM 656 C CA . ALA A 1 86 ? -4.611 8.786 16.378 1.00 97.69 86 ALA A CA 1
ATOM 657 C C . ALA A 1 86 ? -4.247 10.179 15.832 1.00 97.69 86 ALA A C 1
ATOM 659 O O . ALA A 1 86 ? -3.150 10.679 16.092 1.00 97.69 86 ALA A O 1
ATOM 660 N N . PHE A 1 87 ? -5.164 10.848 15.126 1.00 97.06 87 PHE A N 1
ATOM 661 C CA . PHE A 1 87 ? -4.978 12.217 14.621 1.00 97.06 87 PHE A CA 1
ATOM 662 C C . PHE A 1 87 ? -3.676 12.365 13.806 1.00 97.06 87 PHE A C 1
ATOM 664 O O . PHE A 1 87 ? -3.308 11.462 13.054 1.00 97.06 87 PHE A O 1
ATOM 671 N N . GLN A 1 88 ? -2.950 13.478 13.961 1.00 92.38 88 GLN A N 1
ATOM 672 C CA . GLN A 1 88 ? -1.608 13.684 13.402 1.00 92.38 88 GLN A CA 1
ATOM 673 C C . GLN A 1 88 ? -0.473 13.171 14.323 1.00 92.38 88 GLN A C 1
ATOM 675 O O . GLN A 1 88 ? 0.694 13.497 14.122 1.00 92.38 88 GLN A O 1
ATOM 680 N N . SER A 1 89 ? -0.768 12.374 15.358 1.00 91.94 89 SER A N 1
ATOM 681 C CA . SER A 1 89 ? 0.279 11.847 16.247 1.00 91.94 89 SER A CA 1
ATOM 682 C C . SER A 1 89 ? 1.061 10.723 15.565 1.00 91.94 89 SER A C 1
ATOM 684 O O . SER A 1 89 ? 0.537 9.626 15.375 1.00 91.94 89 SER A O 1
ATOM 686 N N . GLY A 1 90 ? 2.321 10.985 15.207 1.00 89.62 90 GLY A N 1
ATOM 687 C CA . GLY A 1 90 ? 3.137 10.051 14.426 1.00 89.62 90 GLY A CA 1
ATOM 688 C C . GLY A 1 90 ? 3.366 8.698 15.102 1.00 89.62 90 GLY A C 1
ATOM 689 O O . GLY A 1 90 ? 3.015 7.669 14.530 1.00 89.62 90 GLY A O 1
ATOM 690 N N . ARG A 1 91 ? 3.904 8.682 16.332 1.00 93.44 91 ARG A N 1
ATOM 691 C CA . ARG A 1 91 ? 4.167 7.422 17.062 1.00 93.44 91 ARG A CA 1
ATOM 692 C C . ARG A 1 91 ? 2.880 6.650 17.346 1.00 93.44 91 ARG A C 1
ATOM 694 O O . ARG A 1 91 ? 2.839 5.435 17.165 1.00 93.44 91 ARG A O 1
ATOM 701 N N . TYR A 1 92 ? 1.820 7.360 17.725 1.00 97.00 92 TYR A N 1
ATOM 702 C CA . TYR A 1 92 ? 0.544 6.731 18.044 1.00 97.00 92 TYR A CA 1
ATOM 703 C C . TYR A 1 92 ? -0.154 6.167 16.800 1.00 97.00 92 TYR A C 1
ATOM 705 O O . TYR A 1 92 ? -0.707 5.073 16.847 1.00 97.00 92 TYR A O 1
ATOM 713 N N . GLY A 1 93 ? -0.091 6.869 15.664 1.00 97.44 93 GLY A N 1
ATOM 714 C CA . GLY A 1 93 ? -0.627 6.380 14.393 1.00 97.44 93 GLY A CA 1
ATOM 715 C C . GLY A 1 93 ? 0.114 5.148 13.885 1.00 97.44 93 GLY A C 1
ATOM 716 O O . GLY A 1 93 ? -0.524 4.174 13.499 1.00 97.44 93 GLY A O 1
ATOM 717 N N . MET A 1 94 ? 1.448 5.140 13.973 1.00 96.69 94 MET A N 1
ATOM 718 C CA . MET A 1 94 ? 2.246 3.942 13.681 1.00 96.69 94 MET A CA 1
ATOM 719 C C . MET A 1 94 ? 1.856 2.770 14.587 1.00 96.69 94 MET A C 1
ATOM 721 O O . MET A 1 94 ? 1.636 1.669 14.096 1.00 96.69 94 MET A O 1
ATOM 725 N N . SER A 1 95 ? 1.698 3.023 15.888 1.00 97.88 95 SER A N 1
ATOM 726 C CA . SER A 1 95 ? 1.297 2.010 16.870 1.00 97.88 95 SER A CA 1
ATOM 727 C C . SER A 1 95 ? -0.090 1.433 16.574 1.00 97.88 95 SER A C 1
ATOM 729 O O . SER A 1 95 ? -0.241 0.216 16.524 1.00 97.88 95 SER A O 1
ATOM 731 N N . CYS A 1 96 ? -1.081 2.295 16.302 1.00 98.50 96 CYS A N 1
ATOM 732 C CA . CYS A 1 96 ? -2.431 1.889 15.897 1.00 98.50 96 CYS A CA 1
ATOM 733 C C . CYS A 1 96 ? -2.411 1.032 14.624 1.00 98.50 96 CYS A C 1
ATOM 735 O O . CYS A 1 96 ? -3.083 0.009 14.563 1.00 98.50 96 CYS A O 1
ATOM 737 N N . GLY A 1 97 ? -1.656 1.446 13.602 1.00 98.06 97 GLY A N 1
ATOM 738 C CA . GLY A 1 97 ? -1.557 0.706 12.346 1.00 98.06 97 GLY A CA 1
ATOM 739 C C . GLY A 1 97 ? -0.909 -0.669 12.513 1.00 98.06 97 GLY A C 1
ATOM 740 O O . GLY A 1 97 ? -1.437 -1.655 11.999 1.00 98.06 97 GLY A O 1
ATOM 741 N N . GLU A 1 98 ? 0.180 -0.748 13.282 1.00 98.00 98 GLU A N 1
ATOM 742 C CA . GLU A 1 98 ? 0.904 -1.997 13.538 1.00 98.00 98 GLU A CA 1
ATOM 743 C C . GLU A 1 98 ? 0.031 -3.025 14.267 1.00 98.00 98 GLU A C 1
ATOM 745 O O . GLU A 1 98 ? -0.072 -4.167 13.819 1.00 98.00 98 GLU A O 1
ATOM 750 N N . ILE A 1 99 ? -0.648 -2.627 15.350 1.00 98.31 99 ILE A N 1
ATOM 751 C CA . ILE A 1 99 ? -1.507 -3.558 16.092 1.00 98.31 99 ILE A CA 1
ATOM 752 C C . ILE A 1 99 ? -2.744 -3.957 15.278 1.00 98.31 99 ILE A C 1
ATOM 754 O O . ILE A 1 99 ? -3.097 -5.131 15.258 1.00 98.31 99 ILE A O 1
ATOM 758 N N . CYS A 1 100 ? -3.358 -3.039 14.520 1.00 98.69 100 CYS A N 1
ATOM 759 C CA . CYS A 1 100 ? -4.463 -3.381 13.615 1.00 98.69 100 CYS A CA 1
ATOM 760 C C . CYS A 1 100 ? -4.046 -4.427 12.570 1.00 98.69 100 CYS A C 1
ATOM 762 O O . CYS A 1 100 ? -4.790 -5.373 12.304 1.00 98.69 100 CYS A O 1
ATOM 764 N N . LYS A 1 101 ? -2.847 -4.282 11.994 1.00 98.31 101 LYS A N 1
ATOM 765 C CA . LYS A 1 101 ? -2.289 -5.269 11.066 1.00 98.31 101 LYS A CA 1
ATOM 766 C C . LYS A 1 101 ? -2.073 -6.621 11.751 1.00 98.31 101 LYS A C 1
ATOM 768 O O . LYS A 1 101 ? -2.504 -7.639 11.227 1.00 98.31 101 LYS A O 1
ATOM 773 N N . TYR A 1 102 ? -1.455 -6.637 12.930 1.00 98.19 102 TYR A N 1
ATOM 774 C CA . TYR A 1 102 ? -1.240 -7.881 13.673 1.00 98.19 102 TYR A CA 1
ATOM 775 C C . TYR A 1 102 ? -2.559 -8.614 13.963 1.00 98.19 102 TYR A C 1
ATOM 777 O O . TYR A 1 102 ? -2.677 -9.819 13.743 1.00 98.19 102 TYR A O 1
ATOM 785 N N . ILE A 1 103 ? -3.575 -7.874 14.414 1.00 98.19 103 ILE A N 1
ATOM 786 C CA . ILE A 1 103 ? -4.882 -8.428 14.765 1.00 98.19 103 ILE A CA 1
ATOM 787 C C . ILE A 1 103 ? -5.607 -8.997 13.541 1.00 98.19 103 ILE A C 1
ATOM 789 O O . ILE A 1 103 ? -6.134 -10.106 13.609 1.00 98.19 103 ILE A O 1
ATOM 793 N N . THR A 1 104 ? -5.600 -8.284 12.414 1.00 97.31 104 THR A N 1
ATOM 794 C CA . THR A 1 104 ? -6.207 -8.777 11.162 1.00 97.31 104 THR A CA 1
ATOM 795 C C . THR A 1 104 ? -5.504 -10.036 10.646 1.00 97.31 104 THR A C 1
ATOM 797 O O . THR A 1 104 ? -6.170 -11.001 10.269 1.00 97.31 104 THR A O 1
ATOM 800 N N . GLU A 1 105 ? -4.170 -10.079 10.690 1.00 97.06 105 GLU A N 1
ATOM 801 C CA . GLU A 1 105 ? -3.382 -11.231 10.230 1.00 97.06 105 GLU A CA 1
ATOM 802 C C . GLU A 1 105 ? -3.557 -12.471 11.119 1.00 97.06 105 GLU A C 1
ATOM 804 O O . GLU A 1 105 ? -3.640 -13.582 10.595 1.00 97.06 105 GLU A O 1
ATOM 809 N N . LYS A 1 106 ? -3.620 -12.297 12.447 1.00 96.81 106 LYS A N 1
ATOM 810 C CA . LYS A 1 106 ? -3.668 -13.412 13.405 1.00 96.81 106 LYS A CA 1
ATOM 811 C C . LYS A 1 106 ? -5.081 -13.861 13.771 1.00 96.81 106 LYS A C 1
ATOM 813 O O . LYS A 1 106 ? -5.342 -15.060 13.822 1.00 96.81 106 LYS A O 1
ATOM 818 N N . TYR A 1 107 ? -5.968 -12.915 14.070 1.00 97.00 107 TYR A N 1
ATOM 819 C CA . TYR A 1 107 ? -7.319 -13.197 14.565 1.00 97.00 107 TYR A CA 1
ATOM 820 C C . TYR A 1 107 ? -8.369 -13.174 13.451 1.00 97.00 107 TYR A C 1
ATOM 822 O O . TYR A 1 107 ? -9.502 -13.587 13.683 1.00 97.00 107 TYR A O 1
ATOM 830 N N . HIS A 1 108 ? -8.004 -12.726 12.243 1.00 96.25 108 HIS A N 1
ATOM 831 C CA . HIS A 1 108 ? -8.900 -12.660 11.083 1.00 96.25 108 HIS A CA 1
ATOM 832 C C . HIS A 1 108 ? -10.166 -11.831 11.333 1.00 96.25 108 HIS A C 1
ATOM 834 O O . HIS A 1 108 ? -11.230 -12.113 10.781 1.00 96.25 108 HIS A O 1
ATOM 840 N N . VAL A 1 109 ? -10.044 -10.793 12.161 1.00 96.94 109 VAL A N 1
ATOM 841 C CA . VAL A 1 109 ? -11.107 -9.817 12.408 1.00 96.94 109 VAL A CA 1
ATOM 842 C C . VAL A 1 109 ? -10.744 -8.482 11.784 1.00 96.94 109 VAL A C 1
ATOM 844 O O . VAL A 1 109 ? -9.582 -8.078 11.793 1.00 96.94 109 VAL A O 1
ATOM 847 N N . THR A 1 110 ? -11.745 -7.775 11.268 1.00 98.12 110 THR A N 1
ATOM 848 C CA . THR A 1 110 ? -11.562 -6.430 10.725 1.00 98.12 110 THR A CA 1
ATOM 849 C C . THR A 1 110 ? -11.068 -5.472 11.810 1.00 98.12 110 THR A C 1
ATOM 851 O O . THR A 1 110 ? -11.553 -5.492 12.946 1.00 98.12 110 THR A O 1
ATOM 854 N N . ALA A 1 111 ? -10.133 -4.596 11.446 1.00 98.62 111 ALA A N 1
ATOM 855 C CA . ALA A 1 111 ? -9.627 -3.557 12.328 1.00 98.62 111 ALA A CA 1
ATOM 856 C C . ALA A 1 111 ? -9.935 -2.162 11.772 1.00 98.62 111 ALA A C 1
ATOM 858 O O . ALA A 1 111 ? -9.737 -1.897 10.586 1.00 98.62 111 ALA A O 1
ATOM 859 N N . ILE A 1 112 ? -10.404 -1.249 12.626 1.00 98.75 112 ILE A N 1
ATOM 860 C CA . ILE A 1 112 ? -10.711 0.137 12.243 1.00 98.75 112 ILE A CA 1
ATOM 861 C C . ILE A 1 112 ? -9.909 1.102 13.111 1.00 98.75 112 ILE A C 1
ATOM 863 O O . ILE A 1 112 ? -9.898 1.024 14.339 1.00 98.75 112 ILE A O 1
ATOM 867 N N . THR A 1 113 ? -9.278 2.077 12.469 1.00 98.75 113 THR A N 1
ATOM 868 C CA . THR A 1 113 ? -8.593 3.187 13.132 1.00 98.75 113 THR A CA 1
ATOM 869 C C . THR A 1 113 ? -8.888 4.505 12.422 1.00 98.75 113 THR A C 1
ATOM 871 O O . THR A 1 113 ? -9.624 4.538 11.439 1.00 98.75 113 THR A O 1
ATOM 874 N N . SER A 1 114 ? -8.365 5.618 12.926 1.00 98.56 114 SER A N 1
ATOM 875 C CA . SER A 1 114 ? -8.534 6.941 12.325 1.00 98.56 114 SER A CA 1
ATOM 876 C C . SER A 1 114 ? -7.258 7.753 12.464 1.00 98.56 114 SER A C 1
ATOM 878 O O . SER A 1 114 ? -6.679 7.832 13.550 1.00 98.56 114 SER A O 1
ATOM 880 N N . MET A 1 115 ? -6.813 8.355 11.363 1.00 98.38 115 MET A N 1
ATOM 881 C CA . MET A 1 115 ? -5.554 9.098 11.293 1.00 98.38 115 MET A CA 1
ATOM 882 C C . MET A 1 115 ? -5.691 10.308 10.373 1.00 98.38 115 MET A C 1
ATOM 884 O O . MET A 1 115 ? -6.422 10.273 9.386 1.00 98.38 115 MET A O 1
ATOM 888 N N . ASN A 1 116 ? -4.962 11.381 10.668 1.00 97.69 116 ASN A N 1
ATOM 889 C CA . ASN A 1 116 ? -4.812 12.476 9.717 1.00 97.69 116 ASN A CA 1
ATOM 890 C C . ASN A 1 116 ? -3.953 12.039 8.518 1.00 97.69 116 ASN A C 1
ATOM 892 O O . ASN A 1 116 ? -3.075 11.200 8.673 1.00 97.69 116 ASN A O 1
ATOM 896 N N . GLU A 1 117 ? -4.164 12.636 7.344 1.00 93.94 117 GLU A N 1
ATOM 897 C CA . GLU A 1 117 ? -3.404 12.309 6.126 1.00 93.94 117 GLU A CA 1
ATOM 898 C C . GLU A 1 117 ? -1.887 12.518 6.261 1.00 93.94 117 GLU A C 1
ATOM 900 O O . GLU A 1 117 ? -1.116 11.803 5.632 1.00 93.94 117 GLU A O 1
ATOM 905 N N . GLU A 1 118 ? -1.454 13.453 7.115 1.00 89.69 118 GLU A N 1
ATOM 906 C CA . GLU A 1 118 ? -0.036 13.710 7.397 1.00 89.69 118 GLU A CA 1
ATOM 907 C C . GLU A 1 118 ? 0.548 12.720 8.430 1.00 89.69 118 GLU A C 1
ATOM 909 O O . GLU A 1 118 ? 1.725 12.807 8.780 1.00 89.69 118 GLU A O 1
ATOM 914 N N . ASN A 1 119 ? -0.253 11.785 8.955 1.00 95.06 119 ASN A N 1
ATOM 915 C CA . ASN A 1 119 ? 0.222 10.769 9.888 1.00 95.06 119 ASN A CA 1
ATOM 916 C C . ASN A 1 119 ? 0.985 9.658 9.133 1.00 95.06 119 ASN A C 1
ATOM 918 O O . ASN A 1 119 ? 0.409 9.037 8.236 1.00 95.06 119 ASN A O 1
ATOM 922 N N . PRO A 1 120 ? 2.238 9.332 9.511 1.00 87.81 120 PRO A N 1
ATOM 923 C CA . PRO A 1 120 ? 3.028 8.289 8.849 1.00 87.81 120 PRO A CA 1
ATOM 924 C C . PRO A 1 120 ? 2.362 6.903 8.850 1.00 87.81 120 PRO A C 1
ATOM 926 O O . PRO A 1 120 ? 2.595 6.123 7.927 1.00 87.81 120 PRO A O 1
ATOM 929 N N . GLY A 1 121 ? 1.490 6.611 9.825 1.00 93.06 121 GLY A N 1
ATOM 930 C CA . GLY A 1 121 ? 0.730 5.359 9.867 1.00 93.06 121 GLY A CA 1
ATOM 931 C C . GLY A 1 121 ? -0.199 5.169 8.661 1.00 93.06 121 GLY A C 1
ATOM 932 O O . GLY A 1 121 ? -0.423 4.038 8.236 1.00 93.06 121 GLY A O 1
ATOM 933 N N . VAL A 1 122 ? -0.675 6.254 8.035 1.00 93.12 122 VAL A N 1
ATOM 934 C CA . VAL A 1 122 ? -1.489 6.165 6.811 1.00 93.12 122 VAL A CA 1
ATOM 935 C C . VAL A 1 122 ? -0.664 5.557 5.683 1.00 93.12 122 VAL A C 1
ATOM 937 O O . VAL A 1 122 ? -1.066 4.557 5.098 1.00 93.12 122 VAL A O 1
ATOM 940 N N . ALA A 1 123 ? 0.514 6.117 5.401 1.00 88.75 123 ALA A N 1
ATOM 941 C CA . ALA A 1 123 ? 1.369 5.626 4.323 1.00 88.75 123 ALA A CA 1
ATOM 942 C C . ALA A 1 123 ? 1.840 4.181 4.566 1.00 88.75 123 ALA A C 1
ATOM 944 O O . ALA A 1 123 ? 1.960 3.406 3.618 1.00 88.75 123 ALA A O 1
ATOM 945 N N . ALA A 1 124 ? 2.081 3.817 5.828 1.00 90.62 124 ALA A N 1
ATOM 946 C CA . ALA A 1 124 ? 2.562 2.492 6.200 1.00 90.62 124 ALA A CA 1
ATOM 947 C C . ALA A 1 124 ? 1.478 1.399 6.140 1.00 90.62 124 ALA A C 1
ATOM 949 O O . ALA A 1 124 ? 1.785 0.280 5.730 1.00 90.62 124 ALA A O 1
ATOM 950 N N . TYR A 1 125 ? 0.228 1.704 6.520 1.00 96.56 125 TYR A N 1
ATOM 951 C CA . TYR A 1 125 ? -0.795 0.674 6.755 1.00 96.56 125 TYR A CA 1
ATOM 952 C C . TYR A 1 125 ? -2.094 0.847 5.965 1.00 96.56 125 TYR A C 1
ATOM 954 O O . TYR A 1 125 ? -2.901 -0.079 5.968 1.00 96.56 125 TYR A O 1
ATOM 962 N N . ALA A 1 126 ? -2.314 1.955 5.246 1.00 94.38 126 ALA A N 1
ATOM 963 C CA . ALA A 1 126 ? -3.560 2.152 4.495 1.00 94.38 126 ALA A CA 1
ATOM 964 C C . ALA A 1 126 ? -3.756 1.142 3.358 1.00 94.38 126 ALA A C 1
ATOM 966 O O . ALA A 1 126 ? -4.870 1.001 2.892 1.00 94.38 126 ALA A O 1
ATOM 967 N N . LYS A 1 127 ? -2.710 0.443 2.900 1.00 92.50 127 LYS A N 1
ATOM 968 C CA . LYS A 1 127 ? -2.822 -0.627 1.890 1.00 92.50 127 LYS A CA 1
ATOM 969 C C . LYS A 1 127 ? -2.936 -2.033 2.502 1.00 92.50 127 LYS A C 1
ATOM 971 O O . LYS A 1 127 ? -2.902 -3.017 1.767 1.00 92.50 127 LYS A O 1
ATOM 976 N N . THR A 1 128 ? -3.036 -2.144 3.828 1.00 93.62 128 THR A N 1
ATOM 977 C CA . THR A 1 128 ? -3.180 -3.431 4.520 1.00 93.62 128 THR A CA 1
ATOM 978 C C . THR A 1 128 ? -4.624 -3.931 4.384 1.00 93.62 128 THR A C 1
ATOM 980 O O . THR A 1 128 ? -5.540 -3.195 4.760 1.00 93.62 128 THR A O 1
ATOM 983 N N . PRO A 1 129 ? -4.853 -5.156 3.872 1.00 90.25 129 PRO A N 1
ATOM 984 C CA . PRO A 1 129 ? -6.186 -5.752 3.821 1.00 90.25 129 PRO A CA 1
ATOM 985 C C . PRO A 1 129 ? -6.852 -5.776 5.200 1.00 90.25 129 PRO A C 1
ATOM 987 O O . PRO A 1 129 ? -6.178 -5.968 6.207 1.00 90.25 129 PRO A O 1
ATOM 990 N N . ASP A 1 130 ? -8.165 -5.555 5.239 1.00 93.88 130 ASP A N 1
ATOM 991 C CA . ASP A 1 130 ? -8.997 -5.597 6.454 1.00 93.88 130 ASP A CA 1
ATOM 992 C C . ASP A 1 130 ? -8.633 -4.595 7.570 1.00 93.88 130 ASP A C 1
ATOM 994 O O . ASP A 1 130 ? -9.283 -4.574 8.619 1.00 93.88 130 ASP A O 1
ATOM 998 N N . VAL A 1 131 ? -7.668 -3.699 7.325 1.00 98.00 131 VAL A N 1
ATOM 999 C CA . VAL A 1 131 ? -7.382 -2.525 8.159 1.00 98.00 131 VAL A CA 1
ATOM 1000 C C . VAL A 1 131 ? -7.985 -1.285 7.503 1.00 98.00 131 VAL A C 1
ATOM 1002 O O . VAL A 1 131 ? -7.502 -0.784 6.487 1.00 98.00 131 VAL A O 1
ATOM 1005 N N . TYR A 1 132 ? -9.035 -0.736 8.104 1.00 98.25 132 TYR A N 1
ATOM 1006 C CA . TYR A 1 132 ? -9.679 0.488 7.634 1.00 98.25 132 TYR A CA 1
ATOM 1007 C C . TYR A 1 132 ? -9.174 1.693 8.423 1.00 98.25 132 TYR A C 1
ATOM 1009 O O . TYR A 1 132 ? -9.454 1.847 9.611 1.00 98.25 132 TYR A O 1
ATOM 1017 N N . ILE A 1 133 ? -8.440 2.581 7.750 1.00 98.56 133 ILE A N 1
ATOM 1018 C CA . ILE A 1 133 ? -7.979 3.845 8.334 1.00 98.56 133 ILE A CA 1
ATOM 1019 C C . ILE A 1 133 ? -8.934 4.955 7.900 1.00 98.56 133 ILE A C 1
ATOM 1021 O O . ILE A 1 133 ? -8.889 5.409 6.758 1.00 98.56 133 ILE A O 1
ATOM 1025 N N . MET A 1 134 ? -9.800 5.400 8.804 1.00 98.50 134 MET A N 1
ATOM 1026 C CA . MET A 1 134 ? -10.693 6.538 8.591 1.00 98.50 134 MET A CA 1
ATOM 1027 C C . MET A 1 134 ? -9.892 7.836 8.446 1.00 98.50 134 MET A C 1
ATOM 1029 O O . MET A 1 134 ? -8.881 8.041 9.127 1.00 98.50 134 MET A O 1
ATOM 1033 N N . ARG A 1 135 ? -10.363 8.740 7.581 1.00 98.19 135 ARG A N 1
ATOM 1034 C CA . ARG A 1 135 ? -9.798 10.088 7.433 1.00 98.19 135 ARG A CA 1
ATOM 1035 C C . ARG A 1 135 ? -10.108 10.907 8.682 1.00 98.19 135 ARG A C 1
ATOM 1037 O O . ARG A 1 135 ? -11.228 11.372 8.873 1.00 98.19 135 ARG A O 1
ATOM 1044 N N . GLY A 1 136 ? -9.098 11.055 9.528 1.00 96.62 136 GLY A N 1
ATOM 1045 C CA . GLY A 1 136 ? -9.166 11.742 10.809 1.00 96.62 136 GLY A CA 1
ATOM 1046 C C . GLY A 1 136 ? -8.676 13.189 10.769 1.00 96.62 136 GLY A C 1
ATOM 1047 O O . GLY A 1 136 ? -8.049 13.675 9.821 1.00 96.62 136 GLY A O 1
ATOM 1048 N N . SER A 1 137 ? -8.947 13.889 11.860 1.00 97.44 137 SER A N 1
ATOM 1049 C CA . SER A 1 137 ? -8.602 15.289 12.067 1.00 97.44 137 SER A CA 1
ATOM 1050 C C . SER A 1 137 ? -7.158 15.465 12.551 1.00 97.44 137 SER A C 1
ATOM 1052 O O . SER A 1 137 ? -6.531 14.540 13.059 1.00 97.44 137 SER A O 1
ATOM 1054 N N . LYS A 1 138 ? -6.614 16.686 12.453 1.00 93.94 138 LYS A N 1
ATOM 1055 C CA . LYS A 1 138 ? -5.232 16.979 12.885 1.00 93.94 138 LYS A CA 1
ATOM 1056 C C . LYS A 1 138 ? -5.002 16.839 14.395 1.00 93.94 138 LYS A C 1
ATOM 1058 O O . LYS A 1 138 ? -3.898 16.504 14.810 1.00 93.94 138 LYS A O 1
ATOM 1063 N N . SER A 1 139 ? -6.017 17.084 15.228 1.00 93.88 139 SER A N 1
ATOM 1064 C CA . SER A 1 139 ? -5.856 17.103 16.688 1.00 93.88 139 SER A CA 1
ATOM 1065 C C . SER A 1 139 ? -7.041 16.521 17.458 1.00 93.88 139 SER A C 1
ATOM 1067 O O . SER A 1 139 ? -8.178 16.493 16.979 1.00 93.88 139 SER A O 1
ATOM 1069 N N . ALA A 1 140 ? -6.769 16.157 18.716 1.00 93.00 140 ALA A N 1
ATOM 1070 C CA . ALA A 1 140 ? -7.728 15.582 19.658 1.00 93.00 140 ALA A CA 1
ATOM 1071 C C . ALA A 1 140 ? -8.939 16.478 19.978 1.00 93.00 140 ALA A C 1
ATOM 1073 O O . ALA A 1 140 ? -9.943 15.993 20.493 1.00 93.00 140 ALA A O 1
ATOM 1074 N N . VAL A 1 141 ? -8.913 17.769 19.622 1.00 95.56 141 VAL A N 1
ATOM 1075 C CA . VAL A 1 141 ? -10.082 18.667 19.737 1.00 95.56 141 VAL A CA 1
ATOM 1076 C C . VAL A 1 141 ? -11.286 18.111 18.966 1.00 95.56 141 VAL A C 1
ATOM 1078 O O . VAL A 1 141 ? -12.435 18.308 19.357 1.00 95.56 141 VAL A O 1
ATOM 1081 N N . ARG A 1 142 ? -11.027 17.376 17.879 1.00 96.38 142 ARG A N 1
ATOM 1082 C CA . ARG A 1 142 ? -12.040 16.722 17.046 1.00 96.38 142 ARG A CA 1
ATOM 1083 C C . ARG A 1 142 ? -12.249 15.244 17.399 1.00 96.38 142 ARG A C 1
ATOM 1085 O O . ARG A 1 142 ? -12.933 14.551 16.658 1.00 96.38 142 ARG A O 1
ATOM 1092 N N . MET A 1 143 ? -11.748 14.762 18.544 1.00 97.06 143 MET A N 1
ATOM 1093 C CA . MET A 1 143 ? -11.839 13.349 18.954 1.00 97.06 143 MET A CA 1
ATOM 1094 C C . MET A 1 143 ? -13.258 12.792 18.858 1.00 97.06 143 MET A C 1
ATOM 1096 O O . MET A 1 143 ? -13.440 11.703 18.330 1.00 97.06 143 MET A O 1
ATOM 1100 N N . ARG A 1 144 ? -14.270 13.536 19.324 1.00 96.94 144 ARG A N 1
ATOM 1101 C CA . ARG A 1 144 ? -15.664 13.076 19.247 1.00 96.94 144 ARG A CA 1
ATOM 1102 C C . ARG A 1 144 ? -16.108 12.839 17.800 1.00 96.94 144 ARG A C 1
ATOM 1104 O O . ARG A 1 144 ? -16.769 11.848 17.538 1.00 96.94 144 ARG A O 1
ATOM 1111 N N . GLN A 1 145 ? -15.727 13.724 16.879 1.00 97.50 145 GLN A N 1
ATOM 1112 C CA . GLN A 1 145 ? -16.056 13.601 15.459 1.00 97.50 145 GLN A CA 1
ATOM 1113 C C . GLN A 1 145 ? -15.371 12.376 14.839 1.00 97.50 145 GLN A C 1
ATOM 1115 O O . GLN A 1 145 ? -16.041 11.566 14.204 1.00 97.50 145 GLN A O 1
ATOM 1120 N N . ASP A 1 146 ? -14.065 12.219 15.061 1.00 98.00 146 ASP A N 1
ATOM 1121 C CA . ASP A 1 146 ? -13.294 11.106 14.497 1.00 98.00 146 ASP A CA 1
ATOM 1122 C C . ASP A 1 146 ? -13.752 9.752 15.076 1.00 98.00 146 ASP A C 1
ATOM 1124 O O . ASP A 1 146 ? -13.891 8.778 14.339 1.00 98.00 146 ASP A O 1
ATOM 1128 N N . ALA A 1 147 ? -14.064 9.701 16.376 1.00 98.06 147 ALA A N 1
ATOM 1129 C CA . ALA A 1 147 ? -14.610 8.518 17.041 1.00 98.06 147 ALA A CA 1
ATOM 1130 C C . ALA A 1 147 ? -16.017 8.161 16.531 1.00 98.06 147 ALA A C 1
ATOM 1132 O O . ALA A 1 147 ? -16.295 6.992 16.277 1.00 98.06 147 ALA A O 1
ATOM 1133 N N . SER A 1 148 ? -16.898 9.146 16.319 1.00 97.62 148 SER A N 1
ATOM 1134 C CA . SER A 1 148 ? -18.214 8.904 15.714 1.00 97.62 148 SER A CA 1
ATOM 1135 C C . SER A 1 148 ? -18.108 8.395 14.272 1.00 97.62 148 SER A C 1
ATOM 1137 O O . SER A 1 148 ? -18.883 7.526 13.884 1.00 97.62 148 SER A O 1
ATOM 1139 N N . ALA A 1 149 ? -17.138 8.881 13.489 1.00 97.88 149 ALA A N 1
ATOM 1140 C CA . ALA A 1 149 ? -16.889 8.368 12.141 1.00 97.88 149 ALA A CA 1
ATOM 1141 C C . ALA A 1 149 ? -16.418 6.902 12.168 1.00 97.88 149 ALA A C 1
ATOM 1143 O O . ALA A 1 149 ? -16.947 6.078 11.424 1.00 97.88 149 ALA A O 1
ATOM 1144 N N . MET A 1 150 ? -15.493 6.556 13.074 1.00 98.50 150 MET A N 1
ATOM 1145 C CA . MET A 1 150 ? -15.090 5.161 13.301 1.00 98.5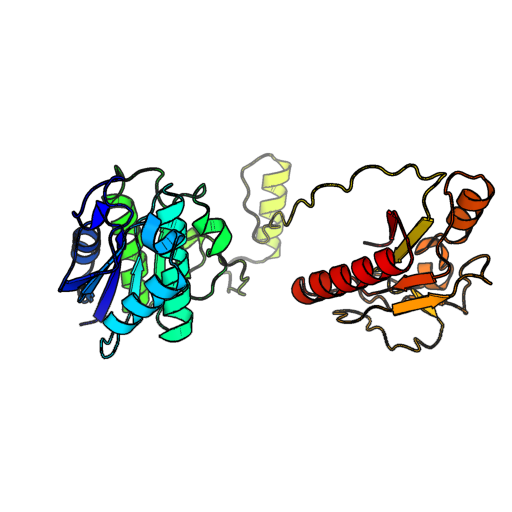0 150 MET A CA 1
ATOM 1146 C C . MET A 1 150 ? -16.278 4.283 13.711 1.00 98.50 150 MET A C 1
ATOM 1148 O O . MET A 1 150 ? -16.422 3.179 13.194 1.00 98.50 150 MET A O 1
ATOM 1152 N N . ALA A 1 151 ? -17.150 4.775 14.597 1.00 97.88 151 ALA A N 1
ATOM 1153 C CA . ALA A 1 151 ? -18.337 4.044 15.033 1.00 97.88 151 ALA A CA 1
ATOM 1154 C C . ALA A 1 151 ? -19.323 3.771 13.884 1.00 97.88 151 ALA A C 1
ATOM 1156 O O . ALA A 1 151 ? -19.934 2.708 13.849 1.00 97.88 151 ALA A O 1
ATOM 1157 N N . GLY A 1 152 ? -19.454 4.699 12.929 1.00 97.31 152 GLY A N 1
ATOM 1158 C CA . GLY A 1 152 ? -20.290 4.511 11.741 1.00 97.31 152 GLY A CA 1
ATOM 1159 C C . GLY A 1 152 ? -19.832 3.332 10.879 1.00 97.31 152 GLY A C 1
ATOM 1160 O O . GLY A 1 152 ? -20.647 2.479 10.530 1.00 97.31 152 GLY A O 1
ATOM 1161 N N . LEU A 1 153 ? -18.527 3.239 10.598 1.00 97.81 153 LEU A N 1
ATOM 1162 C CA . LEU A 1 153 ? -17.977 2.094 9.866 1.00 97.81 153 LEU A CA 1
ATOM 1163 C C . LEU A 1 153 ? -18.029 0.809 10.707 1.00 97.81 153 LEU A C 1
ATOM 1165 O O . LEU A 1 153 ? -18.394 -0.244 10.193 1.00 97.81 153 LEU A O 1
ATOM 1169 N N . ALA A 1 154 ? -17.740 0.895 12.009 1.00 97.94 154 ALA A N 1
ATOM 1170 C CA . ALA A 1 154 ? -17.843 -0.238 12.928 1.00 97.94 154 ALA A CA 1
ATOM 1171 C C . ALA A 1 154 ? -19.253 -0.843 12.940 1.00 97.94 154 ALA A C 1
ATOM 1173 O O . ALA A 1 154 ? -19.394 -2.061 12.882 1.00 97.94 154 ALA A O 1
ATOM 1174 N N . ALA A 1 155 ? -20.296 -0.008 12.962 1.00 97.00 155 ALA A N 1
ATOM 1175 C CA . ALA A 1 155 ? -21.680 -0.468 12.923 1.00 97.00 155 ALA A CA 1
ATOM 1176 C C . ALA A 1 155 ? -21.971 -1.303 11.667 1.00 97.00 155 ALA A C 1
ATOM 1178 O O . ALA A 1 155 ? -22.549 -2.379 11.799 1.00 97.00 155 ALA A O 1
ATOM 1179 N N . LYS A 1 156 ? -21.510 -0.855 10.490 1.00 96.50 156 LYS A N 1
ATOM 1180 C CA . LYS A 1 156 ? -21.656 -1.592 9.223 1.00 96.50 156 LYS A CA 1
ATOM 1181 C C . LYS A 1 156 ? -20.925 -2.931 9.229 1.00 96.50 156 LYS A C 1
ATOM 1183 O O . LYS A 1 156 ? -21.494 -3.945 8.839 1.00 96.50 156 LYS A O 1
ATOM 1188 N N . VAL A 1 157 ? -19.676 -2.946 9.702 1.00 96.38 157 VAL A N 1
ATOM 1189 C CA . VAL A 1 157 ? -18.891 -4.189 9.804 1.00 96.38 157 VAL A CA 1
ATOM 1190 C C . VAL A 1 157 ? -19.610 -5.196 10.702 1.00 96.38 157 VAL A C 1
ATOM 1192 O O . VAL A 1 157 ? -19.762 -6.362 10.348 1.00 96.38 157 VAL A O 1
ATOM 1195 N N . LEU A 1 158 ? -20.110 -4.738 11.850 1.00 96.44 158 LEU A N 1
ATOM 1196 C CA . LEU A 1 158 ? -20.780 -5.589 12.830 1.00 96.44 158 LEU A CA 1
ATOM 1197 C C . LEU A 1 158 ? -22.163 -6.077 12.377 1.00 96.44 158 LEU A C 1
ATOM 1199 O O . LEU A 1 158 ? -22.571 -7.168 12.788 1.00 96.44 158 LEU A O 1
ATOM 1203 N N . SER A 1 159 ? -22.872 -5.302 11.549 1.00 94.62 159 SER A N 1
ATOM 1204 C CA . SER A 1 159 ? -24.149 -5.697 10.940 1.00 94.62 159 SER A CA 1
ATOM 1205 C C . SER A 1 159 ? -23.982 -6.564 9.686 1.00 94.62 159 SER A C 1
ATOM 1207 O O . SER A 1 159 ? -24.967 -7.134 9.216 1.00 94.62 159 SER A O 1
ATOM 1209 N N . GLY A 1 160 ? -22.757 -6.711 9.168 1.00 93.56 160 GLY A N 1
ATOM 1210 C CA . GLY A 1 160 ? -22.480 -7.430 7.923 1.00 93.56 160 GLY A CA 1
ATOM 1211 C C . GLY A 1 160 ? -22.948 -6.679 6.674 1.00 93.56 160 GLY A C 1
ATOM 1212 O O . GLY A 1 160 ? -23.186 -7.300 5.638 1.00 93.56 160 GLY A 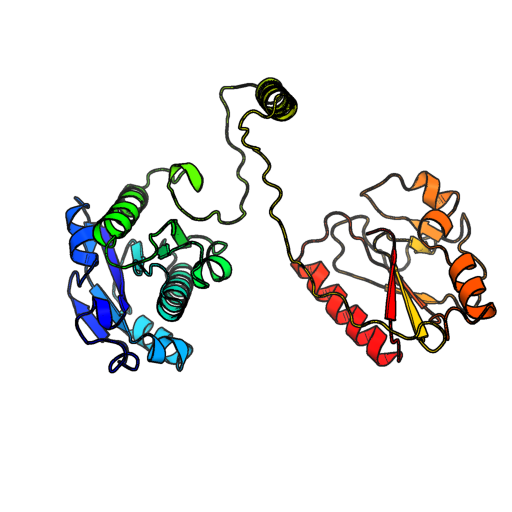O 1
ATOM 1213 N N . GLU A 1 161 ? -23.121 -5.360 6.772 1.00 93.81 161 GLU A N 1
ATOM 1214 C CA . GLU A 1 161 ? -23.409 -4.504 5.624 1.00 93.81 161 GLU A CA 1
ATOM 1215 C C . GLU A 1 161 ? -22.200 -4.417 4.685 1.00 93.81 161 GLU A C 1
ATOM 1217 O O . GLU A 1 161 ? -21.043 -4.498 5.104 1.00 93.81 161 GLU A O 1
ATOM 1222 N N . GLU A 1 162 ? -22.469 -4.225 3.392 1.00 90.19 162 GLU A N 1
ATOM 1223 C CA . GLU A 1 162 ? -21.413 -4.024 2.403 1.00 90.19 162 GLU A CA 1
ATOM 1224 C C . GLU A 1 162 ? -20.644 -2.729 2.702 1.00 90.19 162 GLU A C 1
ATOM 1226 O O . GLU A 1 162 ? -21.223 -1.643 2.802 1.00 90.19 162 GLU A O 1
ATOM 1231 N N . ILE A 1 163 ? -19.322 -2.850 2.819 1.00 91.12 163 ILE A N 1
ATOM 1232 C CA . ILE A 1 163 ? -18.417 -1.710 2.942 1.00 91.12 163 ILE A CA 1
ATOM 1233 C C . ILE A 1 163 ? -18.146 -1.183 1.536 1.00 91.12 163 ILE A C 1
ATOM 1235 O O . ILE A 1 163 ? -17.571 -1.877 0.696 1.00 91.12 163 ILE A O 1
ATOM 1239 N N . LEU A 1 164 ? -18.551 0.056 1.278 1.00 89.56 164 LEU A N 1
ATOM 1240 C CA . LEU A 1 164 ? -18.363 0.690 -0.020 1.00 89.56 164 LEU A CA 1
ATOM 1241 C C . LEU A 1 164 ? -16.910 1.163 -0.215 1.00 89.56 164 LEU A C 1
ATOM 1243 O O . LEU A 1 164 ? -16.010 0.952 0.606 1.00 89.56 164 LEU A O 1
ATOM 1247 N N . TRP A 1 165 ? -16.653 1.825 -1.343 1.00 86.88 165 TRP A N 1
ATOM 1248 C CA . TRP A 1 165 ? -15.334 2.376 -1.643 1.00 86.88 165 TRP A CA 1
ATOM 1249 C C . TRP A 1 165 ? -14.938 3.492 -0.664 1.00 86.88 165 TRP A C 1
ATOM 1251 O O . TRP A 1 165 ? -15.778 4.202 -0.110 1.00 86.88 165 TRP A O 1
ATOM 1261 N N . ALA A 1 166 ? -13.626 3.691 -0.528 1.00 91.12 166 ALA A N 1
ATOM 1262 C CA . ALA A 1 166 ? -12.980 4.602 0.420 1.00 91.12 166 ALA A CA 1
ATOM 1263 C C . ALA A 1 166 ? -13.622 5.993 0.538 1.00 91.12 166 ALA A C 1
ATOM 1265 O O . ALA A 1 166 ? -13.737 6.534 1.629 1.00 91.12 166 ALA A O 1
ATOM 1266 N N . GLU A 1 167 ? -14.065 6.582 -0.571 1.00 87.44 167 GLU A N 1
ATOM 1267 C CA . GLU A 1 167 ? -14.694 7.907 -0.561 1.00 87.44 167 GLU A CA 1
ATOM 1268 C C . GLU A 1 167 ? -16.138 7.912 -0.052 1.00 87.44 167 GLU A C 1
ATOM 1270 O O . GLU A 1 167 ? -16.545 8.889 0.566 1.00 87.44 167 GLU A O 1
ATOM 1275 N N . ALA A 1 168 ? -16.903 6.843 -0.290 1.00 89.69 168 ALA A N 1
ATOM 1276 C CA . ALA A 1 168 ? -18.262 6.722 0.233 1.00 89.69 168 ALA A CA 1
ATOM 1277 C C . ALA A 1 168 ? -18.263 6.475 1.748 1.00 89.69 168 ALA A C 1
ATOM 1279 O O . ALA A 1 168 ? -19.128 6.990 2.451 1.00 89.69 168 ALA A O 1
ATOM 1280 N N . GLU A 1 169 ? -17.281 5.720 2.245 1.00 93.81 169 GLU A N 1
ATOM 1281 C CA . GLU A 1 169 ? -17.168 5.375 3.669 1.00 93.81 169 GLU A CA 1
ATOM 1282 C C . GLU A 1 169 ? -16.264 6.334 4.462 1.00 93.81 169 GLU A C 1
ATOM 1284 O O . GLU A 1 169 ? -16.355 6.406 5.682 1.00 93.81 169 GLU A O 1
ATOM 1289 N N . GLY A 1 170 ? -15.387 7.090 3.796 1.00 95.00 170 GLY A N 1
ATOM 1290 C CA . GLY A 1 170 ? -14.486 8.054 4.433 1.00 95.00 170 GLY A CA 1
ATOM 1291 C C . GLY A 1 170 ? -13.155 7.484 4.942 1.00 95.00 170 GLY A C 1
ATOM 1292 O O . GLY A 1 170 ? -12.510 8.128 5.771 1.00 95.00 170 GLY A O 1
ATOM 1293 N N . TYR A 1 171 ? -12.708 6.321 4.454 1.00 96.69 171 TYR A N 1
ATOM 1294 C CA . TYR A 1 171 ? -11.386 5.752 4.763 1.00 96.69 171 TYR A CA 1
ATOM 1295 C C . TYR A 1 171 ? -10.322 6.083 3.692 1.00 96.69 171 TYR A C 1
ATOM 1297 O O . TYR A 1 171 ? -10.613 6.674 2.645 1.00 96.69 171 TYR A O 1
ATOM 1305 N N . PHE A 1 172 ? -9.051 5.783 3.968 1.00 95.25 172 PHE A N 1
ATOM 1306 C CA . PHE A 1 172 ? -7.957 5.878 2.993 1.00 95.25 172 PHE A CA 1
ATOM 1307 C C . PHE A 1 172 ? -7.915 4.631 2.097 1.00 95.25 172 PHE A C 1
ATOM 1309 O O . PHE A 1 172 ? -7.952 3.521 2.615 1.00 95.25 172 PHE A O 1
ATOM 1316 N N . PRO A 1 173 ? -7.824 4.775 0.764 1.00 91.38 173 PRO A N 1
ATOM 1317 C CA . PRO A 1 173 ? -7.960 3.650 -0.158 1.00 91.38 173 PRO A CA 1
ATOM 1318 C C . PRO A 1 173 ? -6.858 2.596 0.010 1.00 91.38 173 PRO A C 1
ATOM 1320 O O . PRO A 1 173 ? -5.680 2.930 0.104 1.00 91.38 173 PRO A O 1
ATOM 1323 N N . HIS A 1 174 ? -7.245 1.320 -0.086 1.00 89.31 174 HIS A N 1
ATOM 1324 C CA . HIS A 1 174 ? -6.336 0.166 -0.026 1.00 89.31 174 HIS A CA 1
ATOM 1325 C C . HIS A 1 174 ? -5.483 -0.038 -1.292 1.00 89.31 174 HIS A C 1
ATOM 1327 O O . HIS A 1 174 ? -4.660 -0.946 -1.351 1.00 89.31 174 HIS A O 1
ATOM 1333 N N . GLY A 1 175 ? -5.696 0.765 -2.340 1.00 81.12 175 GLY A N 1
ATOM 1334 C CA . GLY A 1 175 ? -5.080 0.556 -3.658 1.00 81.12 175 GLY A CA 1
ATOM 1335 C C . GLY A 1 175 ? -5.668 -0.631 -4.437 1.00 81.12 175 GLY A C 1
ATOM 1336 O O . GLY A 1 175 ? -5.119 -1.042 -5.458 1.00 81.12 175 GLY A O 1
ATOM 1337 N N . VAL A 1 176 ? -6.794 -1.188 -3.979 1.00 77.94 176 VAL A N 1
ATOM 1338 C CA . VAL A 1 176 ? -7.511 -2.278 -4.650 1.00 77.94 176 VAL A CA 1
ATOM 1339 C C . VAL A 1 176 ? -8.576 -1.699 -5.578 1.00 77.94 176 VAL A C 1
ATOM 1341 O O . VAL A 1 176 ? -9.337 -0.809 -5.199 1.00 77.94 176 VAL A O 1
ATOM 1344 N N . ARG A 1 177 ? -8.649 -2.217 -6.807 1.00 78.25 177 ARG A N 1
ATOM 1345 C CA . ARG A 1 177 ? -9.711 -1.891 -7.765 1.00 78.25 177 ARG A CA 1
ATOM 1346 C C . ARG A 1 177 ? -10.705 -3.039 -7.828 1.00 78.25 177 ARG A C 1
ATOM 1348 O O . ARG A 1 177 ? -10.318 -4.174 -8.091 1.00 78.25 177 ARG A O 1
ATOM 1355 N N . VAL A 1 178 ? -11.978 -2.720 -7.633 1.00 75.88 178 VAL A N 1
ATOM 1356 C CA . VAL A 1 178 ? -13.084 -3.678 -7.702 1.00 75.88 178 VAL A CA 1
ATOM 1357 C C . VAL A 1 178 ? -14.001 -3.282 -8.852 1.00 75.88 178 VAL A C 1
ATOM 1359 O O . VAL A 1 178 ? -14.280 -2.101 -9.062 1.00 75.88 178 VAL A O 1
ATOM 1362 N N . SER A 1 179 ? -14.450 -4.264 -9.631 1.00 78.31 179 SER A N 1
ATOM 1363 C CA . SER A 1 179 ? -15.447 -4.031 -10.672 1.00 78.31 179 SER A CA 1
ATOM 1364 C C . SER A 1 179 ? -16.815 -3.819 -10.037 1.00 78.31 179 SER A C 1
ATOM 1366 O O . SER A 1 179 ? -17.334 -4.709 -9.370 1.00 78.31 179 SER A O 1
ATOM 1368 N N . VAL A 1 180 ? -17.411 -2.655 -10.284 1.00 76.81 180 VAL A N 1
ATOM 1369 C CA . VAL A 1 180 ? -18.753 -2.310 -9.805 1.00 76.81 180 VAL A CA 1
ATOM 1370 C C . VAL A 1 180 ? -19.720 -2.176 -10.976 1.00 76.81 180 VAL A C 1
ATOM 1372 O O . VAL A 1 180 ? -19.342 -1.766 -12.077 1.00 76.81 180 VAL A O 1
ATOM 1375 N N . LYS A 1 181 ? -20.989 -2.514 -10.745 1.00 81.62 181 LYS A N 1
ATOM 1376 C CA . LYS A 1 181 ? -22.057 -2.267 -11.715 1.00 81.62 181 LYS A CA 1
ATOM 1377 C C . LYS A 1 181 ? -22.450 -0.790 -11.643 1.00 81.62 181 LYS A C 1
ATOM 1379 O O . LYS A 1 181 ? -22.780 -0.298 -10.572 1.00 81.62 181 LYS A O 1
ATOM 1384 N N . SER A 1 182 ? -22.414 -0.094 -12.775 1.00 81.81 182 SER A N 1
ATOM 1385 C CA . SER A 1 182 ? -22.848 1.304 -12.882 1.00 81.81 182 SER A CA 1
ATOM 1386 C C . SER A 1 182 ? -24.154 1.392 -13.668 1.00 81.81 182 SER A C 1
ATOM 1388 O O . SER A 1 182 ? -24.360 0.622 -14.607 1.00 81.81 182 SER A O 1
ATOM 1390 N N . GLU A 1 183 ? -25.025 2.321 -13.277 1.00 88.38 183 GLU A N 1
ATOM 1391 C CA . GLU A 1 183 ? -26.279 2.618 -13.983 1.00 88.38 183 GLU A CA 1
ATOM 1392 C C . GLU A 1 183 ? -26.053 3.436 -15.262 1.00 88.38 183 GLU A C 1
ATOM 1394 O O . GLU A 1 183 ? -26.860 3.379 -16.187 1.00 88.38 183 GLU A O 1
ATOM 1399 N N . GLU A 1 184 ? -24.940 4.166 -15.344 1.00 89.81 184 GLU A N 1
ATOM 1400 C CA . GLU A 1 184 ? -24.582 4.975 -16.509 1.00 89.81 184 GLU A CA 1
ATOM 1401 C C . GLU A 1 184 ? -23.620 4.221 -17.438 1.00 89.81 184 GLU A C 1
ATOM 1403 O O . GLU A 1 184 ? -22.779 3.441 -16.983 1.00 89.81 184 GLU A O 1
ATOM 1408 N N . ALA A 1 185 ? -23.681 4.481 -18.747 1.00 91.69 185 ALA A N 1
ATOM 1409 C CA . ALA A 1 185 ? -22.783 3.846 -19.709 1.00 91.69 185 ALA A CA 1
ATOM 1410 C C . ALA A 1 185 ? -21.337 4.376 -19.572 1.00 91.69 185 ALA A C 1
ATOM 1412 O O . ALA A 1 185 ? -21.139 5.586 -19.447 1.00 91.69 185 ALA A O 1
ATOM 1413 N N . PRO A 1 186 ? -20.294 3.521 -19.669 1.00 88.38 186 PRO A N 1
ATOM 1414 C CA . PRO A 1 186 ? -18.898 3.961 -19.554 1.00 88.38 186 PRO A CA 1
ATOM 1415 C C . PRO A 1 186 ? -18.500 5.074 -20.534 1.00 88.38 186 PRO A C 1
ATOM 1417 O O . PRO A 1 186 ? -17.725 5.959 -20.177 1.00 88.38 186 PRO A O 1
ATOM 1420 N N . ALA A 1 187 ? -19.050 5.050 -21.754 1.00 92.81 187 ALA A N 1
ATOM 1421 C CA . ALA A 1 187 ? -18.79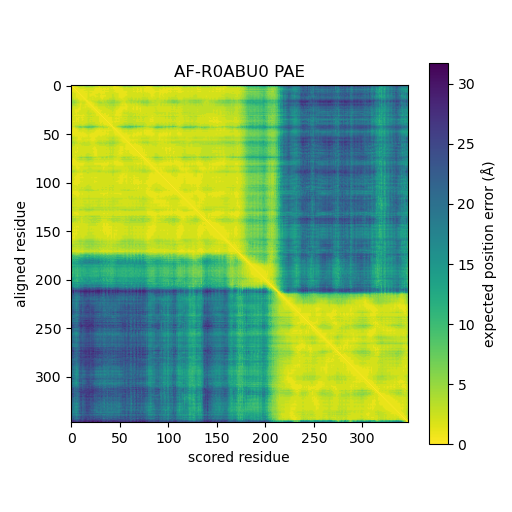3 6.070 -22.768 1.00 92.81 187 ALA A CA 1
ATOM 1422 C C . ALA A 1 187 ? -19.283 7.458 -22.323 1.00 92.81 187 ALA A C 1
ATOM 1424 O O . ALA A 1 187 ? -18.539 8.431 -22.436 1.00 92.81 187 ALA A O 1
ATOM 1425 N N . ASP A 1 188 ? -20.486 7.542 -21.749 1.00 94.19 188 ASP A N 1
ATOM 1426 C CA . ASP A 1 188 ? -21.073 8.807 -21.301 1.00 94.19 188 ASP A CA 1
ATOM 1427 C C . ASP A 1 188 ? -20.269 9.411 -20.150 1.00 94.19 188 ASP A C 1
ATOM 1429 O O . ASP A 1 188 ? -19.953 10.603 -20.158 1.00 94.19 188 ASP A O 1
ATOM 1433 N N . ARG A 1 189 ? -19.858 8.576 -19.189 1.00 92.44 189 ARG A N 1
ATOM 1434 C CA . ARG A 1 189 ? -19.031 9.007 -18.052 1.00 92.44 189 ARG A CA 1
ATOM 1435 C C . ARG A 1 189 ? -17.672 9.531 -18.515 1.00 92.44 189 ARG A C 1
ATOM 1437 O O . ARG A 1 189 ? -17.249 10.605 -18.079 1.00 92.44 189 ARG A O 1
ATOM 1444 N N . ALA A 1 190 ? -17.023 8.822 -19.442 1.00 92.06 190 ALA A N 1
ATOM 1445 C CA . ALA A 1 190 ? -15.736 9.220 -20.007 1.00 92.06 190 ALA A CA 1
ATOM 1446 C C . ALA A 1 190 ? -15.827 10.536 -20.799 1.00 92.06 190 ALA A C 1
ATOM 1448 O O . ALA A 1 190 ? -15.014 11.439 -20.587 1.00 92.06 190 ALA A O 1
ATOM 1449 N N . VAL A 1 191 ? -16.833 10.677 -21.671 1.00 94.19 191 VAL A N 1
ATOM 1450 C CA . VAL A 1 191 ? -17.047 11.901 -22.462 1.00 94.19 191 VAL A CA 1
ATOM 1451 C C . VAL A 1 191 ? -17.387 13.080 -21.554 1.00 94.19 191 VAL A C 1
ATOM 1453 O O . VAL A 1 191 ? -16.802 14.150 -21.711 1.00 94.19 191 VAL A O 1
ATOM 1456 N N . ARG A 1 192 ? -18.264 12.895 -20.560 1.00 94.31 192 ARG A N 1
ATOM 1457 C CA . ARG A 1 192 ? -18.609 13.940 -19.585 1.00 94.31 192 ARG A CA 1
ATOM 1458 C C . ARG A 1 192 ? -17.377 14.424 -18.826 1.00 94.31 192 ARG A C 1
ATOM 1460 O O . ARG A 1 192 ? -17.143 15.627 -18.766 1.00 94.31 192 ARG A O 1
ATOM 1467 N N . MET A 1 193 ? -16.554 13.504 -18.320 1.00 94.44 193 MET A N 1
ATOM 1468 C CA . MET A 1 193 ? -15.295 13.845 -17.652 1.00 94.44 193 MET A CA 1
ATOM 1469 C C . MET A 1 193 ? -14.349 14.621 -18.582 1.00 94.44 193 MET A C 1
ATOM 1471 O O . MET A 1 193 ? -13.760 15.620 -18.168 1.00 94.44 193 MET A O 1
ATOM 1475 N N . MET A 1 194 ? -14.213 14.190 -19.842 1.00 94.44 194 MET A N 1
ATOM 1476 C CA . MET A 1 194 ? -13.389 14.874 -20.841 1.00 94.44 194 MET A CA 1
ATOM 1477 C C . MET A 1 194 ? -13.882 16.303 -21.099 1.00 94.44 194 MET A C 1
ATOM 1479 O O . MET A 1 194 ? -13.074 17.229 -21.099 1.00 94.44 194 MET A O 1
ATOM 1483 N N . LEU A 1 195 ? -15.191 16.496 -21.282 1.00 96.81 195 LEU A N 1
ATOM 1484 C CA . LEU A 1 195 ? -15.784 17.816 -21.503 1.00 96.81 195 LEU A CA 1
ATOM 1485 C C . LEU A 1 195 ? -15.579 18.735 -20.294 1.00 96.81 195 LEU A C 1
ATOM 1487 O O . LEU A 1 195 ? -15.138 19.869 -20.476 1.00 96.81 195 LEU A O 1
ATOM 1491 N N . SER A 1 196 ? -15.801 18.238 -19.071 1.00 96.50 196 SER A N 1
ATOM 1492 C CA . SER A 1 196 ? -15.507 18.989 -17.842 1.00 96.50 196 SER A CA 1
ATOM 1493 C C . SER A 1 196 ? -14.039 19.416 -17.789 1.00 96.50 196 SER A C 1
ATOM 1495 O O . SER A 1 196 ? -13.750 20.590 -17.565 1.00 96.50 196 SER A O 1
ATOM 1497 N N . LYS A 1 197 ? -13.110 18.497 -18.086 1.00 93.88 197 LYS A N 1
ATOM 1498 C CA . LYS A 1 197 ? -11.670 18.787 -18.118 1.00 93.88 197 LYS A CA 1
ATOM 1499 C C . LYS A 1 197 ? -11.313 19.853 -19.159 1.00 93.88 197 LYS A C 1
ATOM 1501 O O . LYS A 1 197 ? -10.570 20.776 -18.840 1.00 93.88 197 LYS A O 1
ATOM 1506 N N . LEU A 1 198 ? -11.840 19.753 -20.382 1.00 96.50 198 LEU A N 1
ATOM 1507 C CA . LEU A 1 198 ? -11.586 20.720 -21.461 1.00 96.50 198 LEU A CA 1
ATOM 1508 C C . LEU A 1 198 ? -12.124 22.122 -21.141 1.00 96.50 198 LEU A C 1
ATOM 1510 O O . LEU A 1 198 ? -11.575 23.112 -21.614 1.00 96.50 198 LEU A O 1
ATOM 1514 N N . GLN A 1 199 ? -13.173 22.208 -20.325 1.00 97.38 199 GLN A N 1
ATOM 1515 C CA . GLN A 1 199 ? -13.780 23.467 -19.889 1.00 97.38 199 GLN A CA 1
ATOM 1516 C C . GLN A 1 199 ? -13.172 24.026 -18.593 1.00 97.38 199 GLN A C 1
ATOM 1518 O O . GLN A 1 199 ? -13.641 25.049 -18.097 1.00 97.38 199 GLN A O 1
ATOM 1523 N N . GLY A 1 200 ? -12.167 23.361 -18.012 1.00 94.38 200 GLY A N 1
ATOM 1524 C CA . GLY A 1 200 ? -11.596 23.747 -16.718 1.00 94.38 200 GLY A CA 1
ATOM 1525 C C . GLY A 1 200 ? -12.561 23.578 -15.538 1.00 94.38 200 GLY A C 1
ATOM 1526 O O . GLY A 1 200 ? -12.361 24.189 -14.491 1.00 94.38 200 GLY A O 1
ATOM 1527 N N . GLN A 1 201 ? -13.614 22.774 -15.697 1.00 96.44 201 GLN A N 1
ATOM 1528 C CA . GLN A 1 201 ? -14.557 22.451 -14.629 1.00 96.44 201 GLN A CA 1
ATOM 1529 C C . GLN A 1 201 ? -13.996 21.336 -13.732 1.00 96.44 201 GLN A C 1
ATOM 1531 O O . GLN A 1 201 ? -13.211 20.505 -14.206 1.00 96.44 201 GLN A O 1
ATOM 1536 N N . PRO A 1 202 ? -14.413 21.262 -12.453 1.00 92.56 202 PRO A N 1
ATOM 1537 C CA . PRO A 1 202 ? -14.078 20.135 -11.593 1.00 92.56 202 PRO A CA 1
ATOM 1538 C C . PRO A 1 202 ? -14.490 18.813 -12.243 1.00 92.56 202 PRO A C 1
ATOM 1540 O O . PRO A 1 202 ? -15.600 18.672 -12.758 1.00 92.56 202 PRO A O 1
ATOM 1543 N N . PHE A 1 203 ? -13.595 17.833 -12.213 1.00 90.44 203 PHE A N 1
ATOM 1544 C CA . PHE A 1 203 ? -13.861 16.485 -12.698 1.00 90.44 203 PHE A CA 1
ATOM 1545 C C . PHE A 1 203 ? -13.213 15.468 -11.762 1.00 90.44 203 PHE A C 1
ATOM 1547 O O . PHE A 1 203 ? -12.228 15.763 -11.086 1.00 90.44 203 PHE A O 1
ATOM 1554 N N . LYS A 1 204 ? -13.762 14.255 -11.746 1.00 84.88 204 LYS A N 1
ATOM 1555 C CA . LYS A 1 204 ? -13.236 13.126 -10.984 1.00 84.88 204 LYS A CA 1
ATOM 1556 C C . LYS A 1 204 ? -12.952 11.978 -11.939 1.00 84.88 204 LYS A C 1
ATOM 1558 O O . LYS A 1 204 ? -13.816 11.612 -12.729 1.00 84.88 204 LYS A O 1
ATOM 1563 N N . THR A 1 205 ? -11.742 11.433 -11.870 1.00 84.69 205 THR A N 1
ATOM 1564 C CA . THR A 1 205 ? -11.367 10.251 -12.650 1.00 84.69 205 THR A CA 1
ATOM 1565 C C . THR A 1 205 ? -11.795 8.975 -11.930 1.00 84.69 205 THR A C 1
ATOM 1567 O O . THR A 1 205 ? -11.562 8.826 -10.733 1.00 84.69 205 THR A O 1
ATOM 1570 N N . GLU A 1 206 ? -12.406 8.043 -12.666 1.00 78.69 206 GLU A N 1
ATOM 1571 C CA . GLU A 1 206 ? -12.651 6.663 -12.206 1.00 78.69 206 GLU A CA 1
ATOM 1572 C C . GLU A 1 206 ? -11.357 5.837 -12.182 1.00 78.69 206 GLU A C 1
ATOM 1574 O O . GLU A 1 206 ? -11.266 4.819 -11.501 1.00 78.69 206 GLU A O 1
ATOM 1579 N N . PHE A 1 207 ? -10.334 6.307 -12.898 1.00 76.38 207 PHE A N 1
ATOM 1580 C CA . PHE A 1 207 ? -8.993 5.745 -12.922 1.00 76.38 207 PHE A CA 1
ATOM 1581 C C . PHE A 1 207 ? -8.011 6.772 -12.356 1.00 76.38 207 PHE A C 1
ATOM 1583 O O . PHE A 1 207 ? -7.325 7.457 -13.125 1.00 76.38 207 PHE A O 1
ATOM 1590 N N . PRO A 1 208 ? -7.952 6.945 -11.023 1.00 74.19 208 PRO A N 1
ATOM 1591 C CA . PRO A 1 208 ? -6.856 7.682 -10.425 1.00 74.19 208 PRO A CA 1
ATOM 1592 C C . PRO A 1 208 ? -5.558 6.945 -10.763 1.00 74.19 208 PRO A C 1
ATOM 1594 O O . PRO A 1 208 ? -5.414 5.742 -10.516 1.00 74.19 208 PRO A O 1
ATOM 1597 N N . ILE A 1 209 ? -4.640 7.671 -11.394 1.00 70.38 209 ILE A N 1
ATOM 1598 C CA . ILE A 1 209 ? -3.251 7.250 -11.517 1.00 70.38 209 ILE A CA 1
ATOM 1599 C C . ILE A 1 209 ? -2.629 7.621 -10.175 1.00 70.38 209 ILE A C 1
ATOM 1601 O O . ILE A 1 209 ? -2.463 8.806 -9.886 1.00 70.38 209 ILE A O 1
ATOM 1605 N N . GLU A 1 210 ? -2.386 6.625 -9.322 1.00 65.06 210 GLU A N 1
ATOM 1606 C CA . GLU A 1 210 ? -1.604 6.846 -8.107 1.00 65.06 210 GLU A CA 1
ATOM 1607 C C . GLU A 1 210 ? -0.229 7.376 -8.533 1.00 65.06 210 GLU A C 1
ATOM 1609 O O . GLU A 1 210 ? 0.408 6.816 -9.426 1.00 65.06 210 GLU A O 1
ATOM 1614 N N . GLN A 1 211 ? 0.211 8.489 -7.946 1.00 58.38 211 GLN A N 1
ATOM 1615 C CA . GLN A 1 211 ? 1.605 8.899 -8.075 1.00 58.38 211 GLN A CA 1
ATOM 1616 C C . GLN A 1 211 ? 2.441 7.896 -7.277 1.00 58.38 211 GLN A C 1
ATOM 1618 O O . GLN A 1 211 ? 2.431 7.933 -6.049 1.00 58.38 211 GLN A O 1
ATOM 1623 N N . GLU A 1 212 ? 3.114 6.974 -7.965 1.00 59.44 212 GLU A N 1
ATOM 1624 C CA . GLU A 1 212 ? 4.064 6.050 -7.341 1.00 59.44 212 GLU A CA 1
ATOM 1625 C C . GLU A 1 212 ? 5.509 6.570 -7.385 1.00 59.44 212 GLU A C 1
ATOM 1627 O O . GLU A 1 212 ? 5.915 7.250 -8.328 1.00 59.44 212 GLU A O 1
ATOM 1632 N N . ASP A 1 213 ? 6.227 6.220 -6.307 1.00 55.59 213 ASP A N 1
ATOM 1633 C CA . ASP A 1 213 ? 7.663 6.308 -5.999 1.00 55.59 213 ASP A CA 1
ATOM 1634 C C . ASP A 1 213 ? 8.500 7.285 -6.846 1.00 55.59 213 ASP A C 1
ATOM 1636 O O . ASP A 1 213 ? 9.048 6.952 -7.900 1.00 55.59 213 ASP A O 1
ATOM 1640 N N . THR A 1 214 ? 8.742 8.477 -6.296 1.00 60.25 214 THR A N 1
ATOM 1641 C CA . THR A 1 214 ? 9.904 9.274 -6.688 1.00 60.25 214 THR A CA 1
ATOM 1642 C C . THR A 1 214 ? 11.169 8.613 -6.141 1.00 60.25 214 THR A C 1
ATOM 1644 O O . THR A 1 214 ? 11.478 8.677 -4.953 1.00 60.25 214 THR A O 1
ATOM 1647 N N . VAL A 1 215 ? 11.938 7.969 -7.017 1.00 70.88 215 VAL A N 1
ATOM 1648 C CA . VAL A 1 215 ? 13.305 7.557 -6.682 1.00 70.88 215 VAL A CA 1
ATOM 1649 C C . VAL A 1 215 ? 14.209 8.786 -6.646 1.00 70.88 215 VAL A C 1
ATOM 1651 O O . VAL A 1 215 ? 14.143 9.645 -7.527 1.00 70.88 215 VAL A O 1
ATOM 1654 N N . VAL A 1 216 ? 15.067 8.883 -5.628 1.00 80.31 216 VAL A N 1
ATOM 1655 C CA . VAL A 1 216 ? 16.114 9.911 -5.602 1.00 80.31 216 VAL A CA 1
ATOM 1656 C C . VAL A 1 216 ? 17.031 9.663 -6.804 1.00 80.31 216 VAL A C 1
ATOM 1658 O O . VAL A 1 216 ? 17.552 8.550 -6.925 1.00 80.31 216 VAL A O 1
ATOM 1661 N N . PRO A 1 217 ? 17.234 10.650 -7.698 1.00 82.94 217 PRO A N 1
ATOM 1662 C CA . PRO A 1 217 ? 18.152 10.492 -8.817 1.00 82.94 217 PRO A CA 1
ATOM 1663 C C . PRO A 1 217 ? 19.541 10.069 -8.331 1.00 82.94 217 PRO A C 1
ATOM 1665 O O . PRO A 1 217 ? 20.035 10.576 -7.321 1.00 82.94 217 PRO A O 1
ATOM 1668 N N . ALA A 1 218 ? 20.175 9.143 -9.050 1.00 82.69 218 ALA A N 1
ATOM 1669 C CA . ALA A 1 218 ? 21.545 8.748 -8.751 1.00 82.69 218 ALA A CA 1
ATOM 1670 C C . ALA A 1 218 ? 22.485 9.963 -8.835 1.00 82.69 218 ALA A C 1
ATOM 1672 O O . ALA A 1 218 ? 22.278 10.872 -9.643 1.00 82.69 218 ALA A O 1
ATOM 1673 N N . ALA A 1 219 ? 23.533 9.970 -8.008 1.00 89.00 219 ALA A N 1
ATOM 1674 C CA . ALA A 1 219 ? 24.568 10.992 -8.098 1.00 89.00 219 ALA A CA 1
ATOM 1675 C C . ALA A 1 219 ? 25.210 10.981 -9.502 1.00 89.00 219 ALA A C 1
ATOM 1677 O O . ALA A 1 219 ? 25.372 9.905 -10.087 1.00 89.00 219 ALA A O 1
ATOM 1678 N N . PRO A 1 220 ? 25.585 12.150 -10.052 1.00 92.00 220 PRO A N 1
ATOM 1679 C CA . PRO A 1 220 ? 26.221 12.213 -11.360 1.00 92.00 220 PRO A CA 1
ATOM 1680 C C . PRO A 1 220 ? 27.563 11.469 -11.355 1.00 92.00 220 PRO A C 1
ATOM 1682 O O . PRO A 1 220 ? 28.303 11.503 -10.370 1.00 92.00 220 PRO A O 1
ATOM 1685 N N . VAL A 1 221 ? 27.891 10.838 -12.483 1.00 93.12 221 VAL A N 1
ATOM 1686 C CA . VAL A 1 221 ? 29.186 10.187 -12.722 1.00 93.12 221 VAL A CA 1
ATOM 1687 C C . VAL A 1 221 ? 29.966 10.928 -13.804 1.00 93.12 221 VAL A C 1
ATOM 1689 O O . VAL A 1 221 ? 29.378 11.528 -14.704 1.00 93.12 221 VAL A O 1
ATOM 1692 N N . ASP A 1 222 ? 31.294 10.853 -13.748 1.00 95.38 222 ASP A N 1
ATOM 1693 C CA . ASP A 1 222 ? 32.153 11.263 -14.862 1.00 95.38 222 ASP A CA 1
ATOM 1694 C C . ASP A 1 222 ? 32.109 10.180 -15.949 1.00 95.38 222 ASP A C 1
ATOM 1696 O O . ASP A 1 222 ? 32.812 9.169 -15.873 1.00 95.38 222 ASP A O 1
ATOM 1700 N N . ALA A 1 223 ? 31.228 10.373 -16.933 1.00 93.06 223 ALA A N 1
ATOM 1701 C CA . ALA A 1 223 ? 30.949 9.385 -17.970 1.00 93.06 223 ALA A CA 1
ATOM 1702 C C . ALA A 1 223 ? 32.223 8.929 -18.697 1.00 93.06 223 ALA A C 1
ATOM 1704 O O . ALA A 1 223 ? 32.431 7.725 -18.837 1.00 93.06 223 ALA A O 1
ATOM 1705 N N . GLY A 1 224 ? 33.125 9.855 -19.047 1.00 96.06 224 GLY A N 1
ATOM 1706 C CA . GLY A 1 224 ? 34.367 9.568 -19.778 1.00 96.06 224 GLY A CA 1
ATOM 1707 C C . GLY A 1 224 ? 35.374 8.698 -19.014 1.00 96.06 224 GLY A C 1
ATOM 1708 O O . GLY A 1 224 ? 36.349 8.226 -19.592 1.00 96.06 224 GLY A O 1
ATOM 1709 N N . ARG A 1 225 ? 35.149 8.457 -17.715 1.00 96.56 225 ARG A N 1
ATOM 1710 C CA . ARG A 1 225 ? 35.961 7.558 -16.873 1.00 96.56 225 ARG A CA 1
ATOM 1711 C C . ARG A 1 225 ? 35.191 6.351 -16.350 1.00 96.56 225 ARG A C 1
ATOM 1713 O O . ARG A 1 225 ? 35.791 5.455 -15.761 1.00 96.56 225 ARG A O 1
ATOM 1720 N N . ALA A 1 226 ? 33.876 6.336 -16.522 1.00 97.00 226 ALA A N 1
ATOM 1721 C CA . ALA A 1 226 ? 33.010 5.299 -15.995 1.00 97.00 226 ALA A CA 1
ATOM 1722 C C . ALA A 1 226 ? 32.929 4.099 -16.947 1.00 97.00 226 ALA A C 1
ATOM 1724 O O . ALA A 1 226 ? 32.857 4.247 -18.169 1.00 97.00 226 ALA A O 1
ATOM 1725 N N . LYS A 1 227 ? 32.882 2.902 -16.360 1.00 97.81 227 LYS A N 1
ATOM 1726 C CA . LYS A 1 227 ? 32.381 1.695 -17.004 1.00 97.81 227 LYS A CA 1
ATOM 1727 C C . LYS A 1 227 ? 30.852 1.716 -16.924 1.00 97.81 227 LYS A C 1
ATOM 1729 O O . LYS A 1 227 ? 30.286 1.822 -15.833 1.00 97.81 227 LYS A O 1
ATOM 1734 N N . ILE A 1 228 ? 30.201 1.646 -18.079 1.00 97.62 228 ILE A N 1
ATOM 1735 C CA . ILE A 1 228 ? 28.760 1.828 -18.254 1.00 97.62 228 ILE A CA 1
ATOM 1736 C C . ILE A 1 228 ? 28.111 0.515 -18.699 1.00 97.62 228 ILE A C 1
ATOM 1738 O O . ILE A 1 228 ? 28.566 -0.101 -19.660 1.00 97.62 228 ILE A O 1
ATOM 1742 N N . ALA A 1 229 ? 27.028 0.105 -18.037 1.00 97.62 229 ALA A N 1
ATOM 1743 C CA . ALA A 1 229 ? 26.161 -0.984 -18.497 1.00 97.62 229 ALA A CA 1
ATOM 1744 C C . ALA A 1 229 ? 24.980 -0.475 -19.323 1.00 97.62 229 ALA A C 1
ATOM 1746 O O . ALA A 1 229 ? 24.552 0.674 -19.192 1.00 97.62 229 ALA A O 1
ATOM 1747 N N . VAL A 1 230 ? 24.376 -1.384 -20.084 1.00 97.31 230 VAL A N 1
ATOM 1748 C CA . VAL A 1 230 ? 23.081 -1.169 -20.734 1.00 97.31 230 VAL A CA 1
ATOM 1749 C C . VAL A 1 230 ? 22.085 -2.180 -20.202 1.00 97.31 230 VAL A C 1
ATOM 1751 O O . VAL A 1 230 ? 22.349 -3.383 -20.204 1.00 97.31 230 VAL A O 1
ATOM 1754 N N . ILE A 1 231 ? 20.934 -1.687 -19.765 1.00 97.62 231 ILE A N 1
ATOM 1755 C CA . ILE A 1 231 ? 19.827 -2.493 -19.264 1.00 97.62 231 ILE A CA 1
ATOM 1756 C C . ILE A 1 231 ? 18.616 -2.207 -20.145 1.00 97.62 231 ILE A C 1
ATOM 1758 O O . ILE A 1 231 ? 18.280 -1.049 -20.380 1.00 97.62 231 ILE A O 1
ATOM 1762 N N . THR A 1 232 ? 17.934 -3.247 -20.611 1.00 96.88 232 THR A N 1
ATOM 1763 C CA . THR A 1 232 ? 16.691 -3.113 -21.369 1.00 96.88 232 THR A CA 1
ATOM 1764 C C . THR A 1 232 ? 15.560 -3.908 -20.731 1.00 96.88 232 THR A C 1
ATOM 1766 O O . THR A 1 232 ? 15.697 -5.087 -20.394 1.00 96.88 232 THR A O 1
ATOM 1769 N N . THR A 1 233 ? 14.409 -3.256 -20.601 1.00 95.69 233 THR A N 1
ATOM 1770 C CA . THR A 1 233 ? 13.121 -3.889 -20.280 1.00 95.69 233 THR A CA 1
ATOM 1771 C C . THR A 1 233 ? 12.332 -4.264 -21.533 1.00 95.69 233 THR A C 1
ATOM 1773 O O . THR A 1 233 ? 11.290 -4.905 -21.429 1.00 95.69 233 THR A O 1
ATOM 1776 N N . GLY A 1 234 ? 12.849 -3.928 -22.720 1.00 96.00 234 GLY A N 1
ATOM 1777 C CA . GLY A 1 234 ? 12.260 -4.231 -24.024 1.00 96.00 234 GLY A CA 1
ATOM 1778 C C . GLY A 1 234 ? 12.493 -5.660 -24.520 1.00 96.00 234 GLY A C 1
ATOM 1779 O O . GLY A 1 234 ? 12.124 -5.978 -25.649 1.00 96.00 234 GLY A O 1
ATOM 1780 N N . SER A 1 235 ? 13.104 -6.524 -23.704 1.00 95.56 235 SER A N 1
ATOM 1781 C CA . SER A 1 235 ? 13.253 -7.965 -23.967 1.00 95.56 235 SER A CA 1
ATOM 1782 C C . SER A 1 235 ? 13.934 -8.317 -25.291 1.00 95.56 235 SER A C 1
ATOM 1784 O O . SER A 1 235 ? 13.512 -9.260 -25.963 1.00 95.56 235 SER A O 1
ATOM 1786 N N . LEU A 1 236 ? 14.971 -7.564 -25.672 1.00 97.62 236 LEU A N 1
ATOM 1787 C CA . LEU A 1 236 ? 15.823 -7.915 -26.807 1.00 97.62 236 LEU A CA 1
ATOM 1788 C C . LEU A 1 236 ? 16.648 -9.153 -26.451 1.00 97.62 236 LEU A C 1
ATOM 1790 O O . LEU A 1 236 ? 17.482 -9.096 -25.552 1.00 97.62 236 LEU A O 1
ATOM 1794 N N . VAL A 1 237 ? 16.402 -10.272 -27.123 1.00 98.00 237 VAL A N 1
ATOM 1795 C CA 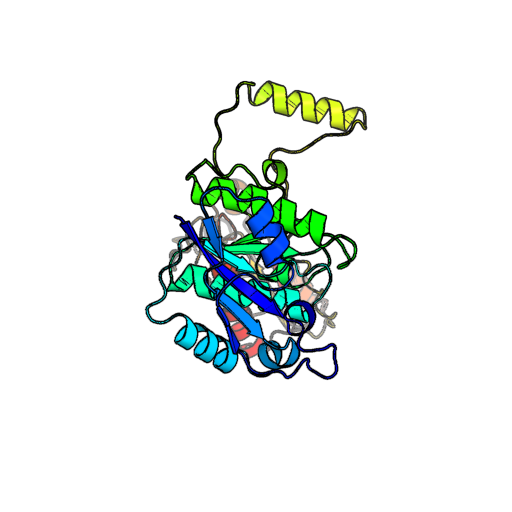. VAL A 1 237 ? 17.073 -11.550 -26.858 1.00 98.00 237 VAL A CA 1
ATOM 1796 C C . VAL A 1 237 ? 17.692 -12.109 -28.138 1.00 98.00 237 VAL A C 1
ATOM 1798 O O . VAL A 1 237 ? 17.212 -11.801 -29.234 1.00 98.00 237 VAL A O 1
ATOM 1801 N N . PRO A 1 238 ? 18.731 -12.960 -28.035 1.00 98.00 238 PRO A N 1
ATOM 1802 C CA . PRO A 1 238 ? 19.190 -13.747 -29.171 1.00 98.00 238 PRO A CA 1
ATOM 1803 C C . PRO A 1 238 ? 18.048 -14.580 -29.762 1.00 98.00 238 PRO A C 1
ATOM 1805 O O 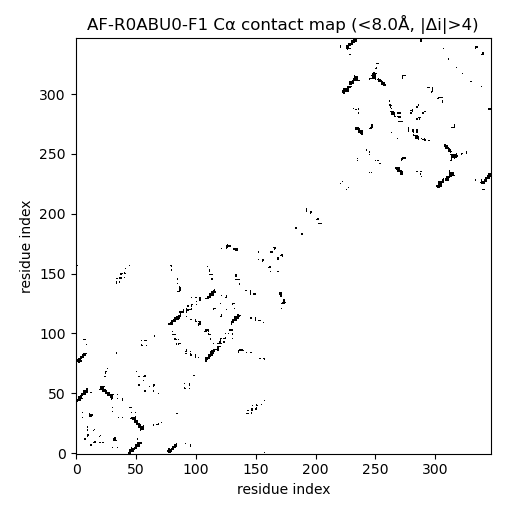. PRO A 1 238 ? 17.164 -15.057 -29.036 1.00 98.00 238 PRO A O 1
ATOM 1808 N N . VAL A 1 239 ? 18.078 -14.789 -31.079 1.00 97.06 239 VAL A N 1
ATOM 1809 C CA . VAL A 1 239 ? 17.104 -15.647 -31.766 1.00 97.06 239 VAL A CA 1
ATOM 1810 C C . VAL A 1 239 ? 17.019 -17.019 -31.095 1.00 97.06 239 VAL A C 1
ATOM 1812 O O . VAL A 1 239 ? 18.019 -17.630 -30.725 1.00 97.06 239 VAL A O 1
ATOM 1815 N N . GLY A 1 240 ? 15.784 -17.486 -30.910 1.00 95.44 240 GLY A N 1
ATOM 1816 C CA . GLY A 1 240 ? 15.475 -18.712 -30.177 1.00 95.44 240 GLY A CA 1
ATOM 1817 C C . GLY A 1 240 ? 15.211 -18.510 -28.683 1.00 95.44 240 GLY A C 1
ATOM 1818 O O . GLY A 1 240 ? 14.726 -19.449 -28.058 1.00 95.44 240 GLY A O 1
ATOM 1819 N N . ASN A 1 241 ? 15.466 -17.314 -28.129 1.00 97.12 241 ASN A N 1
ATOM 1820 C CA . ASN A 1 241 ? 15.222 -16.970 -26.721 1.00 97.12 241 ASN A CA 1
ATOM 1821 C C . ASN A 1 241 ? 15.746 -18.067 -25.770 1.00 97.12 241 ASN A C 1
ATOM 1823 O O . ASN A 1 241 ? 14.952 -18.753 -25.115 1.00 97.12 241 ASN A O 1
ATOM 1827 N N . PRO A 1 242 ? 17.075 -18.282 -25.728 1.00 97.06 242 PRO A N 1
ATOM 1828 C CA . PRO A 1 242 ? 17.677 -19.451 -25.080 1.00 97.06 242 PRO A CA 1
ATOM 1829 C C . PRO A 1 242 ? 17.305 -19.572 -23.596 1.00 97.06 242 PRO A C 1
ATOM 1831 O O . PRO A 1 242 ? 17.106 -20.675 -23.090 1.00 97.06 242 PRO A O 1
ATOM 1834 N N . ASP A 1 243 ? 17.137 -18.437 -22.921 1.00 96.75 243 ASP A N 1
ATOM 1835 C CA . ASP A 1 243 ? 16.777 -18.356 -21.507 1.00 96.75 243 ASP A CA 1
ATOM 1836 C C . ASP A 1 243 ? 15.268 -18.283 -21.240 1.00 96.75 243 ASP A C 1
ATOM 1838 O O . ASP A 1 243 ? 14.854 -18.177 -20.085 1.00 96.75 243 ASP A O 1
ATOM 1842 N N . ARG A 1 244 ? 14.442 -18.357 -22.291 1.00 96.56 244 ARG A N 1
ATOM 1843 C CA . ARG A 1 244 ? 12.975 -18.343 -22.210 1.00 96.56 244 ARG A CA 1
ATOM 1844 C C . ARG A 1 244 ? 12.432 -17.151 -21.416 1.00 96.56 244 ARG A C 1
ATOM 1846 O O . ARG A 1 244 ? 11.500 -17.305 -20.628 1.00 96.56 244 ARG A O 1
ATOM 1853 N N . ILE A 1 245 ? 12.998 -15.962 -21.637 1.00 96.56 245 ILE A N 1
ATOM 1854 C CA . ILE A 1 245 ? 12.457 -14.719 -21.072 1.00 96.56 245 ILE A CA 1
ATOM 1855 C C . ILE A 1 245 ? 11.003 -14.571 -21.563 1.00 96.56 245 ILE A C 1
ATOM 1857 O O . ILE A 1 245 ? 10.773 -14.673 -22.773 1.00 96.56 245 ILE A O 1
ATOM 1861 N N . PRO A 1 246 ? 10.015 -14.407 -20.665 1.00 94.12 246 PRO A N 1
ATOM 1862 C CA . PRO A 1 246 ? 8.607 -14.362 -21.050 1.00 94.12 246 PRO A CA 1
ATOM 1863 C C . PRO A 1 246 ? 8.251 -13.030 -21.722 1.00 94.12 246 PRO A C 1
ATOM 1865 O O . PRO A 1 246 ? 8.913 -12.023 -21.518 1.00 94.12 246 PRO A O 1
ATOM 1868 N N . SER A 1 247 ? 7.163 -12.992 -22.493 1.00 93.62 247 SER A N 1
ATOM 1869 C CA . SER A 1 247 ? 6.690 -11.763 -23.154 1.00 93.62 247 SER A CA 1
ATOM 1870 C C . SER A 1 247 ? 6.015 -10.755 -22.212 1.00 93.62 247 SER A C 1
ATOM 1872 O O . SER A 1 247 ? 5.726 -9.617 -22.594 1.00 93.62 247 SER A O 1
ATOM 1874 N N . GLY A 1 248 ? 5.755 -11.151 -20.970 1.00 92.31 248 GLY A N 1
ATOM 1875 C CA . GLY A 1 248 ? 5.244 -10.304 -19.902 1.00 92.31 248 GLY A CA 1
ATOM 1876 C C . GLY A 1 248 ? 5.329 -11.015 -18.557 1.00 92.31 248 GLY A C 1
ATOM 1877 O O . GLY A 1 248 ? 5.586 -12.217 -18.504 1.00 92.31 248 GLY A O 1
ATOM 1878 N N . SER A 1 249 ? 5.131 -10.261 -17.478 1.00 88.81 249 SER A N 1
ATOM 1879 C CA .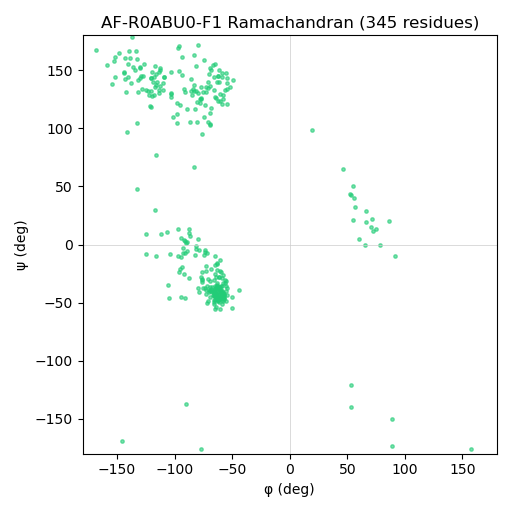 SER A 1 249 ? 5.210 -10.733 -16.094 1.00 88.81 249 SER A CA 1
ATOM 1880 C C . SER A 1 249 ? 6.525 -11.457 -15.791 1.00 88.81 249 SER A C 1
ATOM 1882 O O . SER A 1 249 ? 6.536 -12.514 -15.159 1.00 88.81 249 SER A O 1
ATOM 1884 N N . ALA A 1 250 ? 7.644 -10.900 -16.264 1.00 91.62 250 ALA A N 1
ATOM 1885 C CA . ALA A 1 25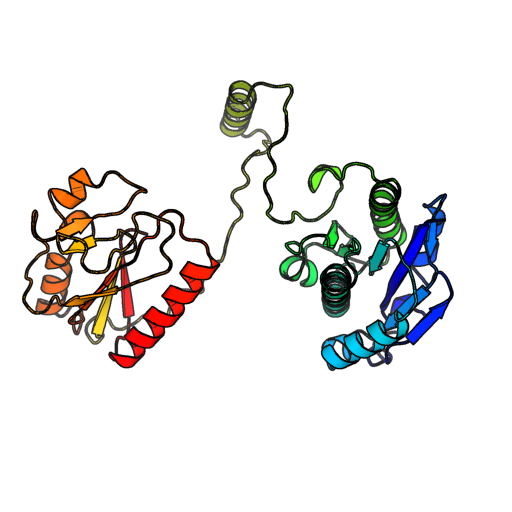0 ? 8.952 -11.499 -16.043 1.00 91.62 250 ALA A CA 1
ATOM 1886 C C . ALA A 1 250 ? 9.324 -11.488 -14.556 1.00 91.62 250 ALA A C 1
ATOM 1888 O O . ALA A 1 250 ? 9.236 -10.472 -13.873 1.00 91.62 250 ALA A O 1
ATOM 1889 N N . SER A 1 251 ? 9.793 -12.636 -14.074 1.00 90.56 251 SER A N 1
ATOM 1890 C CA . SER A 1 251 ? 10.421 -12.819 -12.758 1.00 90.56 251 SER A CA 1
ATOM 1891 C C . SER A 1 251 ? 11.913 -13.151 -12.871 1.00 90.56 251 SER A C 1
ATOM 1893 O O . SER A 1 251 ? 12.558 -13.536 -11.892 1.00 90.56 251 SER A O 1
ATOM 1895 N N . VAL A 1 252 ? 12.451 -13.038 -14.090 1.00 95.12 252 VAL A N 1
ATOM 1896 C CA . VAL A 1 252 ? 13.823 -13.383 -14.458 1.00 95.12 252 VAL A CA 1
ATOM 1897 C C . VAL A 1 252 ? 14.445 -12.284 -15.314 1.00 95.12 252 VAL A C 1
ATOM 1899 O O . VAL A 1 252 ? 13.771 -11.603 -16.092 1.00 95.12 252 VAL A O 1
ATOM 1902 N N . TRP A 1 253 ? 15.760 -12.155 -15.205 1.00 97.75 253 TRP A N 1
ATOM 1903 C CA . TRP A 1 253 ? 16.592 -11.329 -16.068 1.00 97.75 253 TRP A CA 1
ATOM 1904 C C . TRP A 1 253 ? 17.813 -12.134 -16.511 1.00 97.75 253 TRP A C 1
ATOM 1906 O O . TRP A 1 253 ? 18.167 -13.144 -15.892 1.00 97.75 253 TRP A O 1
ATOM 1916 N N . LYS A 1 254 ? 18.440 -11.710 -17.607 1.00 98.19 254 LYS A N 1
ATOM 1917 C CA . LYS A 1 254 ? 19.657 -12.325 -18.147 1.00 98.19 254 LYS A CA 1
ATOM 1918 C C . LYS A 1 254 ? 20.623 -11.281 -18.645 1.00 98.19 254 LYS A C 1
ATOM 1920 O O . LYS A 1 254 ? 20.257 -10.125 -18.821 1.00 98.19 254 LYS A O 1
ATOM 1925 N N . ARG A 1 255 ? 21.853 -11.710 -18.893 1.00 97.50 255 ARG A N 1
ATOM 1926 C CA . ARG A 1 255 ? 22.845 -10.910 -19.594 1.00 97.50 255 ARG A CA 1
ATOM 1927 C C . ARG A 1 255 ? 23.434 -11.700 -20.748 1.00 97.50 255 ARG A C 1
ATOM 1929 O O . ARG A 1 255 ? 23.619 -12.909 -20.618 1.00 97.50 255 ARG A O 1
ATOM 1936 N N . TYR A 1 256 ? 23.751 -11.020 -21.838 1.00 98.19 256 TYR A N 1
ATOM 1937 C CA . TYR A 1 256 ? 24.341 -11.639 -23.023 1.00 98.19 256 TYR A CA 1
ATOM 1938 C C . TYR A 1 256 ? 25.592 -10.870 -23.452 1.00 98.19 256 TYR A C 1
ATOM 1940 O O . TYR A 1 256 ? 25.659 -9.654 -23.283 1.00 98.19 256 TYR A O 1
ATOM 1948 N N . ASP A 1 257 ? 26.584 -11.598 -23.963 1.00 97.56 257 ASP A N 1
ATOM 1949 C CA . ASP A 1 257 ? 27.890 -11.070 -24.375 1.00 97.56 257 ASP A CA 1
ATOM 1950 C C . ASP A 1 257 ? 27.775 -10.215 -25.649 1.00 97.56 257 ASP A C 1
ATOM 1952 O O . ASP A 1 257 ? 27.120 -10.620 -26.612 1.00 97.56 257 ASP A O 1
ATOM 1956 N N . ILE A 1 258 ? 28.422 -9.046 -25.652 1.00 97.25 258 ILE A N 1
ATOM 1957 C CA . ILE A 1 258 ? 28.437 -8.082 -26.767 1.00 97.25 258 ILE A CA 1
ATOM 1958 C C . ILE A 1 258 ? 29.851 -7.701 -27.231 1.00 97.25 258 ILE A C 1
ATOM 1960 O O . ILE A 1 258 ? 30.011 -6.811 -28.074 1.00 97.25 258 ILE A O 1
ATOM 1964 N N . ARG A 1 259 ? 30.899 -8.380 -26.743 1.00 95.44 259 ARG A N 1
ATOM 1965 C CA . ARG A 1 259 ? 32.304 -8.069 -27.083 1.00 95.44 259 ARG A CA 1
ATOM 1966 C C . ARG A 1 259 ? 32.558 -8.121 -28.585 1.00 95.44 259 ARG A C 1
ATOM 1968 O O . ARG A 1 259 ? 33.217 -7.241 -29.128 1.00 95.44 259 ARG A O 1
ATOM 1975 N N . GLY A 1 260 ? 31.999 -9.130 -29.250 1.00 94.56 260 GLY A N 1
ATOM 1976 C CA . GLY A 1 260 ? 32.152 -9.356 -30.690 1.00 94.56 260 GLY A CA 1
ATOM 1977 C C . GLY A 1 260 ? 31.120 -8.658 -31.581 1.00 94.56 260 GLY A C 1
ATOM 1978 O O . GLY A 1 260 ? 31.141 -8.876 -32.790 1.00 94.56 260 GLY A O 1
ATOM 1979 N N . LEU A 1 261 ? 30.198 -7.869 -31.018 1.00 96.38 261 LEU A N 1
ATOM 1980 C CA . LEU A 1 261 ? 29.094 -7.270 -31.774 1.00 96.38 261 LEU A CA 1
ATOM 1981 C C . LEU A 1 261 ? 29.353 -5.797 -32.068 1.00 96.38 261 LEU A C 1
ATOM 1983 O O . LEU A 1 261 ? 29.629 -5.033 -31.158 1.00 96.38 261 LEU A O 1
ATOM 1987 N N . GLU A 1 262 ? 29.213 -5.372 -33.316 1.00 95.25 262 GLU A N 1
ATOM 1988 C CA . GLU A 1 262 ? 29.295 -3.948 -33.693 1.00 95.25 262 GLU A CA 1
ATOM 1989 C C . GLU A 1 262 ? 27.920 -3.256 -33.683 1.00 95.25 262 GLU A C 1
ATOM 1991 O O . GLU A 1 262 ? 27.821 -2.046 -33.490 1.00 95.25 262 GLU A O 1
ATOM 1996 N N . ALA A 1 263 ? 26.862 -4.043 -33.869 1.00 97.06 263 ALA A N 1
ATOM 1997 C CA . ALA A 1 263 ? 25.462 -3.639 -33.847 1.00 97.06 263 ALA A CA 1
ATOM 1998 C C . ALA A 1 263 ? 24.601 -4.877 -33.566 1.00 97.06 263 ALA A C 1
ATOM 2000 O O . ALA A 1 263 ? 25.003 -5.995 -33.916 1.00 97.06 263 ALA A O 1
ATOM 2001 N N . PHE A 1 264 ? 23.412 -4.688 -33.003 1.00 97.62 264 PHE A N 1
ATOM 2002 C CA . PHE A 1 264 ? 22.377 -5.711 -33.016 1.00 97.62 264 PHE A CA 1
ATOM 2003 C C . PHE A 1 264 ? 21.741 -5.786 -34.405 1.00 97.62 264 PHE A C 1
ATOM 2005 O O . PHE A 1 264 ? 21.372 -4.778 -35.003 1.00 97.62 264 PHE A O 1
ATOM 2012 N N . LYS A 1 265 ? 21.617 -7.001 -34.943 1.00 96.06 265 LYS A N 1
ATOM 2013 C CA . LYS A 1 265 ? 21.157 -7.220 -36.316 1.00 96.06 265 LYS A CA 1
ATOM 2014 C C . LYS A 1 265 ? 19.848 -7.982 -36.365 1.00 96.06 265 LYS A C 1
ATOM 2016 O O . LYS A 1 265 ? 19.601 -8.903 -35.578 1.00 96.06 265 LYS A O 1
ATOM 2021 N N . LYS A 1 266 ? 19.052 -7.648 -37.379 1.00 96.00 266 LYS A N 1
ATOM 2022 C CA . LYS A 1 266 ? 17.911 -8.449 -37.815 1.00 96.00 266 LYS A CA 1
ATOM 2023 C C . LYS A 1 266 ? 18.317 -9.917 -37.986 1.00 96.00 266 LYS A C 1
ATOM 2025 O O . LYS A 1 266 ? 19.394 -10.211 -38.500 1.00 96.00 266 LYS A O 1
ATOM 2030 N N . ASN A 1 267 ? 17.429 -10.829 -37.596 1.00 94.44 267 ASN A N 1
ATOM 2031 C CA . ASN A 1 267 ? 17.615 -12.289 -37.624 1.00 94.44 267 ASN A CA 1
ATOM 2032 C C . ASN A 1 267 ? 18.704 -12.849 -36.684 1.00 94.44 267 ASN A C 1
ATOM 2034 O O . ASN A 1 267 ? 18.868 -14.066 -36.639 1.00 94.44 267 ASN A O 1
ATOM 2038 N N . GLU A 1 268 ? 19.412 -12.015 -35.920 1.00 97.38 268 GLU A N 1
ATOM 2039 C CA . GLU A 1 268 ? 20.313 -12.457 -34.841 1.00 97.38 268 GLU A CA 1
ATOM 2040 C C . GLU A 1 268 ? 19.696 -12.181 -33.465 1.00 97.38 268 GLU A C 1
ATOM 2042 O O . GLU A 1 268 ? 19.817 -12.993 -32.545 1.00 97.38 268 GLU A O 1
ATOM 2047 N N . PHE A 1 269 ? 18.956 -11.075 -33.360 1.00 97.81 269 PHE A N 1
ATOM 2048 C CA . PHE A 1 269 ? 18.225 -10.662 -32.168 1.00 97.81 269 PHE A CA 1
ATOM 2049 C C . PHE A 1 269 ? 16.783 -10.309 -32.517 1.00 97.81 269 PHE A C 1
ATOM 2051 O O . PHE A 1 269 ? 16.475 -9.915 -33.644 1.00 97.81 269 PHE A O 1
ATOM 2058 N N . TYR A 1 270 ? 15.893 -10.457 -31.541 1.00 97.38 270 TYR A N 1
ATOM 2059 C CA . TYR A 1 270 ? 14.495 -10.060 -31.661 1.00 97.38 270 TYR A CA 1
ATOM 2060 C C . TYR A 1 270 ? 13.917 -9.724 -30.286 1.00 97.38 270 TYR A C 1
ATOM 2062 O O . TYR A 1 270 ? 14.436 -10.165 -29.258 1.00 97.38 270 TYR A O 1
ATOM 2070 N N . SER A 1 271 ? 12.848 -8.931 -30.254 1.00 97.00 271 SER A N 1
ATOM 2071 C CA . SER A 1 271 ? 12.137 -8.651 -29.007 1.00 97.00 271 SER A CA 1
ATOM 2072 C C . SER A 1 271 ? 11.013 -9.658 -28.788 1.00 97.00 271 SER A C 1
ATOM 2074 O O . SER A 1 271 ? 10.187 -9.895 -29.673 1.00 97.00 271 SER A O 1
ATOM 2076 N N . VAL A 1 272 ? 10.953 -10.224 -27.581 1.00 96.06 272 VAL A N 1
ATOM 2077 C CA . VAL A 1 272 ? 9.814 -11.041 -27.120 1.00 96.06 272 VAL A CA 1
ATOM 2078 C C . VAL A 1 272 ? 8.754 -10.216 -26.387 1.00 96.06 272 VAL A C 1
ATOM 2080 O O . VAL A 1 272 ? 7.791 -10.778 -25.877 1.00 96.06 272 VAL A O 1
ATOM 2083 N N . HIS A 1 273 ? 8.908 -8.893 -26.309 1.00 95.88 273 HIS A N 1
ATOM 2084 C CA . HIS A 1 273 ? 8.066 -8.031 -25.486 1.00 95.88 273 HIS A CA 1
ATOM 2085 C C . HIS A 1 273 ? 6.604 -8.011 -25.962 1.00 95.88 273 HIS A C 1
ATOM 2087 O O . HIS A 1 273 ? 6.314 -7.716 -27.117 1.00 95.88 273 HIS A O 1
ATOM 2093 N N . GLY A 1 274 ? 5.665 -8.289 -25.057 1.00 91.88 274 GLY A N 1
ATOM 2094 C CA . GLY A 1 274 ? 4.229 -8.352 -25.358 1.00 91.88 274 GLY A CA 1
ATOM 2095 C C . GLY A 1 274 ? 3.478 -7.024 -25.227 1.00 91.88 274 GLY A C 1
ATOM 2096 O O . GLY A 1 274 ? 2.289 -6.975 -25.522 1.00 91.88 274 GLY A O 1
ATOM 2097 N N . GLY A 1 275 ? 4.142 -5.962 -24.759 1.00 87.44 275 GLY A N 1
ATOM 2098 C CA . GLY A 1 275 ? 3.522 -4.654 -24.496 1.00 87.44 275 GLY A CA 1
ATOM 2099 C C . GLY A 1 275 ? 3.584 -3.650 -25.655 1.00 87.44 275 GLY A C 1
ATOM 2100 O O . GLY A 1 275 ? 2.983 -2.586 -25.564 1.00 87.44 275 GLY A O 1
ATOM 2101 N N . PHE A 1 276 ? 4.307 -3.956 -26.738 1.00 89.31 276 PHE A N 1
ATOM 2102 C CA . PHE A 1 276 ? 4.378 -3.118 -27.941 1.00 89.31 276 PHE A CA 1
ATOM 2103 C C . PHE A 1 276 ? 4.566 -3.979 -29.196 1.00 89.31 276 PHE A C 1
ATOM 2105 O O . PHE A 1 276 ? 4.917 -5.153 -29.108 1.00 89.31 276 PHE A O 1
ATOM 2112 N N . SER A 1 277 ? 4.342 -3.395 -30.377 1.00 91.00 277 SER A N 1
ATOM 2113 C CA . SER A 1 277 ? 4.610 -4.078 -31.649 1.00 91.00 277 SER A CA 1
ATOM 2114 C C . SER A 1 277 ? 6.111 -4.270 -31.854 1.00 91.00 277 SER A C 1
ATOM 2116 O O . SER A 1 277 ? 6.854 -3.296 -31.981 1.00 91.00 277 SER A O 1
ATOM 2118 N N . THR A 1 278 ? 6.559 -5.521 -31.929 1.00 93.69 278 THR A N 1
ATOM 2119 C CA . THR A 1 278 ? 7.981 -5.856 -32.086 1.00 93.69 278 THR A CA 1
ATOM 2120 C C . THR A 1 278 ? 8.463 -5.767 -33.531 1.00 93.69 278 THR A C 1
ATOM 2122 O O . THR A 1 278 ? 9.657 -5.886 -33.764 1.00 93.69 278 THR A O 1
ATOM 2125 N N . ASN A 1 279 ? 7.587 -5.491 -34.505 1.00 94.62 279 ASN A N 1
ATOM 2126 C CA . ASN A 1 279 ? 7.956 -5.448 -35.926 1.00 94.62 279 ASN A CA 1
ATOM 2127 C C . ASN A 1 279 ? 9.109 -4.475 -36.204 1.00 94.62 279 ASN A C 1
ATOM 2129 O O . ASN A 1 279 ? 10.089 -4.870 -36.821 1.00 94.62 279 ASN A O 1
ATOM 2133 N N . ASN A 1 280 ? 9.033 -3.239 -35.698 1.00 92.69 280 ASN A N 1
ATOM 2134 C CA . ASN A 1 280 ? 10.088 -2.244 -35.925 1.00 92.69 280 ASN A CA 1
ATOM 2135 C C . ASN A 1 280 ? 11.410 -2.654 -35.265 1.00 92.69 280 ASN A C 1
ATOM 2137 O O . ASN A 1 280 ? 12.463 -2.483 -35.861 1.00 92.69 280 ASN A O 1
ATOM 2141 N N . VAL A 1 281 ? 11.345 -3.248 -34.069 1.00 94.75 281 VAL A N 1
ATOM 2142 C CA . VAL A 1 281 ? 12.526 -3.746 -33.348 1.00 94.75 281 VAL A CA 1
ATOM 2143 C C . VAL A 1 281 ? 13.130 -4.968 -34.039 1.00 94.75 281 VAL A C 1
ATOM 2145 O O . VAL A 1 281 ? 14.337 -5.142 -34.055 1.00 94.75 281 VAL A O 1
ATOM 2148 N N . ASN A 1 282 ? 12.309 -5.842 -34.612 1.00 95.62 282 ASN A N 1
ATOM 2149 C CA . ASN A 1 282 ? 12.794 -7.039 -35.292 1.00 95.62 282 ASN A CA 1
ATOM 2150 C C . ASN A 1 282 ? 13.366 -6.707 -36.679 1.00 95.62 282 ASN A C 1
ATOM 2152 O O . ASN A 1 282 ? 14.236 -7.427 -37.165 1.00 95.62 282 ASN A O 1
ATOM 2156 N N . GLU A 1 283 ? 12.882 -5.636 -37.315 1.00 97.00 283 GLU A N 1
ATOM 2157 C CA . GLU A 1 283 ? 13.478 -5.078 -38.530 1.00 97.00 283 GLU A CA 1
ATOM 2158 C C . GLU A 1 283 ? 14.797 -4.351 -38.235 1.00 97.00 283 GLU A C 1
ATOM 2160 O O . GLU A 1 283 ? 15.766 -4.553 -38.967 1.00 97.00 283 GLU A O 1
ATOM 2165 N N . ASP A 1 284 ? 14.852 -3.571 -37.152 1.00 96.69 284 ASP A N 1
ATOM 2166 C CA . ASP A 1 284 ? 16.053 -2.880 -36.679 1.00 96.69 284 ASP A CA 1
ATOM 2167 C C . ASP A 1 284 ? 16.151 -2.903 -35.136 1.00 96.69 284 ASP A C 1
ATOM 2169 O O . ASP A 1 284 ? 15.548 -2.065 -34.450 1.00 96.69 284 ASP A O 1
ATOM 2173 N N . PRO A 1 285 ? 16.914 -3.856 -34.565 1.00 96.31 285 PRO A N 1
ATOM 2174 C CA . PRO A 1 285 ? 17.096 -3.965 -33.119 1.00 96.31 285 PRO A CA 1
ATOM 2175 C C . PRO A 1 285 ? 17.716 -2.735 -32.444 1.00 96.31 285 PRO A C 1
ATOM 2177 O O . PRO A 1 285 ? 17.493 -2.526 -31.247 1.00 96.31 285 PRO A O 1
ATOM 2180 N N . GLU A 1 286 ? 18.453 -1.905 -33.187 1.00 95.50 286 GLU A N 1
ATOM 2181 C CA . GLU A 1 286 ? 19.120 -0.713 -32.646 1.00 95.50 286 GLU A CA 1
ATOM 2182 C C . GLU A 1 286 ? 18.121 0.369 -32.213 1.00 95.50 286 GLU A C 1
ATOM 2184 O O . GLU A 1 286 ? 18.432 1.186 -31.346 1.00 95.50 286 GLU A O 1
ATOM 2189 N N . VAL A 1 287 ? 16.886 0.332 -32.733 1.00 93.25 287 VAL A N 1
ATOM 2190 C CA . VAL A 1 287 ? 15.780 1.192 -32.271 1.00 93.25 287 VAL A CA 1
ATOM 2191 C C . VAL A 1 287 ? 15.447 0.927 -30.798 1.00 93.25 287 VAL A C 1
ATOM 2193 O O . VAL A 1 287 ? 14.959 1.820 -30.103 1.00 93.25 287 VAL A O 1
ATOM 2196 N N . LEU A 1 288 ? 15.703 -0.292 -30.311 1.00 94.69 288 LEU A N 1
ATOM 2197 C CA . LEU A 1 288 ? 15.450 -0.679 -28.926 1.00 94.69 288 LEU A CA 1
ATOM 2198 C C . LEU A 1 288 ? 16.691 -0.526 -28.042 1.00 94.69 288 LEU A C 1
ATOM 2200 O O . LEU A 1 288 ? 16.589 -0.027 -26.920 1.00 94.69 288 LEU A O 1
ATOM 2204 N N . VAL A 1 289 ? 17.847 -0.983 -28.527 1.00 96.06 289 VAL A N 1
ATOM 2205 C CA . VAL A 1 289 ? 19.121 -0.922 -27.802 1.00 96.06 289 VAL A CA 1
ATOM 2206 C C . VAL A 1 289 ? 20.198 -0.382 -28.748 1.00 96.06 289 VAL A C 1
ATOM 2208 O O . VAL A 1 289 ? 20.659 -1.136 -29.598 1.00 96.06 289 VAL A O 1
ATOM 2211 N N . PRO A 1 290 ? 20.624 0.887 -28.612 1.00 95.69 290 PRO A N 1
ATOM 2212 C CA . PRO A 1 290 ? 21.496 1.545 -29.588 1.00 95.69 290 PRO A CA 1
ATOM 2213 C C . PRO A 1 290 ? 22.979 1.198 -29.357 1.00 95.69 290 PRO A C 1
ATOM 2215 O O . PRO A 1 290 ? 23.778 2.049 -28.954 1.00 95.69 290 PRO A O 1
ATOM 2218 N N . LEU A 1 291 ? 23.359 -0.066 -29.563 1.00 97.38 291 LEU A N 1
ATOM 2219 C CA . LEU A 1 291 ? 24.721 -0.557 -29.343 1.00 97.38 291 LEU A CA 1
ATOM 2220 C C . LEU A 1 291 ? 25.756 0.193 -30.187 1.00 97.38 291 LEU A C 1
ATOM 2222 O O . LEU A 1 291 ? 26.829 0.516 -29.675 1.00 97.38 291 LEU A O 1
ATOM 2226 N N . THR A 1 292 ? 25.447 0.508 -31.447 1.00 97.75 292 THR A N 1
ATOM 2227 C CA . THR A 1 292 ? 26.373 1.229 -32.332 1.00 97.75 292 THR A CA 1
ATOM 2228 C C . THR A 1 292 ? 26.717 2.606 -31.768 1.00 97.75 292 THR A C 1
ATOM 2230 O O . THR A 1 292 ? 27.896 2.948 -31.675 1.00 97.75 292 THR A O 1
ATOM 2233 N N . ALA A 1 293 ? 25.718 3.362 -31.302 1.00 97.25 293 ALA A N 1
ATOM 2234 C CA . ALA A 1 293 ? 25.936 4.684 -30.712 1.00 97.25 293 ALA A CA 1
ATOM 2235 C C . ALA A 1 293 ? 26.742 4.611 -29.405 1.00 97.25 293 ALA A C 1
ATOM 2237 O O . ALA A 1 293 ? 27.566 5.479 -29.122 1.00 97.25 293 ALA A O 1
ATOM 2238 N N . LEU A 1 294 ? 26.537 3.559 -28.608 1.00 97.00 294 LEU A N 1
ATOM 2239 C CA . LEU A 1 294 ? 27.280 3.347 -27.365 1.00 97.00 294 LEU A CA 1
ATOM 2240 C C . LEU A 1 294 ? 28.745 2.984 -27.620 1.00 97.00 294 LEU A C 1
ATOM 2242 O O . LEU A 1 294 ? 29.633 3.502 -26.944 1.00 97.00 294 LEU A O 1
ATOM 2246 N N . LYS A 1 295 ? 29.011 2.143 -28.625 1.00 97.25 295 LYS A N 1
ATOM 2247 C CA . LYS A 1 295 ? 30.379 1.820 -29.051 1.00 97.25 295 LYS A CA 1
ATOM 2248 C C . LYS A 1 295 ? 31.088 3.018 -29.673 1.00 97.25 295 LYS A C 1
ATOM 2250 O O . LYS A 1 295 ? 32.282 3.202 -29.453 1.00 97.25 295 LYS A O 1
ATOM 2255 N N . GLU A 1 296 ? 30.375 3.852 -30.422 1.00 97.81 296 GLU A N 1
ATOM 2256 C CA . GLU A 1 296 ? 30.913 5.118 -30.922 1.00 97.81 296 GLU A CA 1
ATOM 2257 C C . GLU A 1 296 ? 31.256 6.070 -29.768 1.00 97.81 296 GLU A C 1
ATOM 2259 O O . GLU A 1 296 ? 32.371 6.584 -29.714 1.00 97.81 296 GLU A O 1
ATOM 2264 N N . ALA A 1 297 ? 30.367 6.213 -28.780 1.00 97.38 297 ALA A N 1
ATOM 2265 C CA . ALA A 1 297 ? 30.623 7.025 -27.591 1.00 97.38 297 ALA A CA 1
ATOM 2266 C C . ALA A 1 297 ? 31.849 6.549 -26.788 1.00 97.38 297 ALA A C 1
ATOM 2268 O O . ALA A 1 297 ? 32.584 7.379 -26.251 1.00 97.38 297 ALA A O 1
ATOM 2269 N N . GLU A 1 298 ? 32.091 5.237 -26.712 1.00 97.38 298 GLU A N 1
ATOM 2270 C CA . GLU A 1 298 ? 33.305 4.673 -26.106 1.00 97.38 298 GLU A CA 1
ATOM 2271 C C . GLU A 1 298 ? 34.558 5.044 -26.912 1.00 97.38 298 GLU A C 1
ATOM 2273 O O . GLU A 1 298 ? 35.534 5.537 -26.348 1.00 97.38 298 GLU A O 1
ATOM 2278 N N . ARG A 1 299 ? 34.527 4.881 -28.242 1.00 97.25 299 ARG A N 1
ATOM 2279 C CA . ARG A 1 299 ? 35.654 5.239 -29.128 1.00 97.25 299 ARG A CA 1
ATOM 2280 C C . ARG A 1 299 ? 36.000 6.722 -29.073 1.00 97.25 299 ARG A C 1
ATOM 2282 O O . ARG A 1 299 ? 37.172 7.080 -29.153 1.00 97.25 299 ARG A O 1
ATOM 2289 N N . GLU A 1 300 ? 34.991 7.574 -28.942 1.00 97.69 300 GLU A N 1
ATOM 2290 C CA . GLU A 1 300 ? 35.145 9.024 -28.810 1.00 97.69 300 GLU A CA 1
ATOM 2291 C C . GLU A 1 300 ? 35.547 9.466 -27.391 1.00 97.69 300 GLU A C 1
ATOM 2293 O O . GLU A 1 300 ? 35.770 10.655 -27.161 1.00 97.69 300 GLU A O 1
ATOM 2298 N N . GLY A 1 301 ? 35.624 8.542 -26.424 1.00 96.88 301 GLY A N 1
ATOM 2299 C CA . GLY A 1 301 ? 35.947 8.843 -25.026 1.00 96.88 301 GLY A CA 1
ATOM 2300 C C . GLY A 1 301 ? 34.843 9.592 -24.271 1.00 96.88 301 GLY A C 1
ATOM 2301 O O . GLY A 1 301 ? 35.094 10.138 -23.196 1.00 96.88 301 GLY A O 1
ATOM 2302 N N . LYS A 1 302 ? 33.616 9.632 -24.812 1.00 97.06 302 LYS A N 1
ATOM 2303 C CA . LYS A 1 302 ? 32.432 10.177 -24.121 1.00 97.06 302 LYS A CA 1
ATOM 2304 C C . LYS A 1 302 ? 32.007 9.282 -22.960 1.00 97.06 302 LYS A C 1
ATOM 2306 O O . LYS A 1 302 ? 31.489 9.785 -21.963 1.00 97.06 302 LYS A O 1
ATOM 2311 N N . ILE A 1 303 ? 32.239 7.976 -23.089 1.00 97.50 303 ILE A N 1
ATOM 2312 C CA . ILE A 1 303 ? 32.181 7.016 -21.986 1.00 97.50 303 ILE A CA 1
ATOM 2313 C C . ILE A 1 303 ? 33.540 6.336 -21.815 1.00 97.50 303 ILE A C 1
ATOM 2315 O O . ILE A 1 303 ? 34.264 6.162 -22.792 1.00 97.50 303 ILE A O 1
ATOM 2319 N N . GLY A 1 304 ? 33.890 5.961 -20.584 1.00 97.62 304 GLY A N 1
ATOM 2320 C CA . GLY A 1 304 ? 35.182 5.341 -20.291 1.00 97.62 304 GLY A CA 1
ATOM 2321 C C . GLY A 1 304 ? 35.290 3.916 -20.827 1.00 97.62 304 GLY A C 1
ATOM 2322 O O . GLY A 1 304 ? 36.281 3.569 -21.465 1.00 97.62 304 GLY A O 1
ATOM 2323 N N . LYS A 1 305 ? 34.277 3.087 -20.559 1.00 97.88 305 LYS A N 1
ATOM 2324 C CA . LYS A 1 305 ? 34.179 1.730 -21.106 1.00 97.88 305 LYS A CA 1
ATOM 2325 C C . LYS A 1 305 ? 32.725 1.263 -21.177 1.00 97.88 305 LYS A C 1
ATOM 2327 O O . LYS A 1 305 ? 31.980 1.458 -20.219 1.00 97.88 305 LYS A O 1
ATOM 2332 N N . LEU A 1 306 ? 32.327 0.600 -22.254 1.00 98.06 306 LEU A N 1
ATOM 2333 C CA . LEU A 1 306 ? 31.065 -0.137 -22.316 1.00 98.06 306 LEU A CA 1
ATOM 2334 C C . LEU A 1 306 ? 31.251 -1.530 -21.689 1.00 98.06 306 LEU A C 1
ATOM 2336 O O . LEU A 1 306 ? 32.282 -2.175 -21.886 1.00 98.06 306 LEU A O 1
ATOM 2340 N N . ASP A 1 307 ? 30.288 -1.994 -20.890 1.00 98.12 307 ASP A N 1
ATOM 2341 C CA . ASP A 1 307 ? 30.341 -3.350 -20.340 1.00 98.12 307 ASP A CA 1
ATOM 2342 C C . ASP A 1 307 ? 30.331 -4.409 -21.449 1.00 98.12 307 ASP A C 1
ATOM 2344 O O . ASP A 1 307 ? 29.744 -4.229 -22.512 1.00 98.12 307 ASP A O 1
ATOM 2348 N N . ASP A 1 308 ? 30.970 -5.544 -21.178 1.00 97.88 308 ASP A N 1
ATOM 2349 C CA . ASP A 1 308 ? 31.064 -6.656 -22.129 1.00 97.88 308 ASP A CA 1
ATOM 2350 C C . ASP A 1 308 ? 29.715 -7.388 -22.295 1.00 97.88 308 ASP A C 1
ATOM 2352 O O . ASP A 1 308 ? 29.583 -8.259 -23.157 1.00 97.88 308 ASP A O 1
ATOM 2356 N N . TYR A 1 309 ? 28.717 -7.034 -21.476 1.00 98.38 309 TYR A N 1
ATOM 2357 C CA . TYR A 1 309 ? 27.376 -7.597 -21.466 1.00 98.38 309 TYR A CA 1
ATOM 2358 C C . TYR A 1 309 ? 26.298 -6.504 -21.485 1.00 98.38 309 TYR A C 1
ATOM 2360 O O . TYR A 1 309 ? 26.476 -5.415 -20.941 1.00 98.38 309 TYR A O 1
ATOM 2368 N N . TYR A 1 310 ? 25.131 -6.837 -22.038 1.00 97.69 310 TYR A N 1
ATOM 2369 C CA . TYR A 1 310 ? 23.889 -6.086 -21.814 1.00 97.69 310 TYR A CA 1
ATOM 2370 C C . TYR A 1 310 ? 22.897 -6.929 -21.016 1.00 97.69 310 TYR A C 1
ATOM 2372 O O . TYR A 1 310 ? 22.909 -8.159 -21.100 1.00 97.69 310 TYR A O 1
ATOM 2380 N N . TYR A 1 311 ? 22.049 -6.261 -20.241 1.00 98.38 311 TYR A N 1
ATOM 2381 C CA . TYR A 1 311 ? 21.152 -6.867 -19.260 1.00 98.38 311 TYR A CA 1
ATOM 2382 C C . TYR A 1 311 ? 19.711 -6.752 -19.751 1.00 98.38 311 TYR A C 1
ATOM 2384 O O . TYR A 1 311 ? 19.278 -5.687 -20.185 1.00 98.38 311 TYR A O 1
ATOM 2392 N N . VAL A 1 312 ? 18.962 -7.847 -19.687 1.00 97.81 312 VAL A N 1
ATOM 2393 C CA . VAL A 1 312 ? 17.665 -7.993 -20.349 1.00 97.81 312 VAL A CA 1
ATOM 2394 C C . VAL A 1 312 ? 16.632 -8.538 -19.382 1.00 97.81 312 VAL A C 1
ATOM 2396 O O . VAL A 1 312 ? 16.842 -9.567 -18.738 1.00 97.81 312 VAL A O 1
ATOM 2399 N N . THR A 1 313 ? 15.477 -7.886 -19.345 1.00 97.00 313 THR A N 1
ATOM 2400 C CA . THR A 1 313 ? 14.242 -8.418 -18.767 1.00 97.00 313 THR A CA 1
ATOM 2401 C C . THR A 1 313 ? 13.035 -7.913 -19.572 1.00 97.00 313 THR A C 1
ATOM 2403 O O . THR A 1 313 ? 13.181 -7.356 -20.667 1.00 97.00 313 THR A O 1
ATOM 2406 N N . THR A 1 314 ? 11.830 -8.126 -19.055 1.00 95.38 314 THR A N 1
ATOM 2407 C CA . THR A 1 314 ? 10.570 -7.688 -19.658 1.00 95.38 314 THR A CA 1
ATOM 2408 C C . THR A 1 314 ? 9.831 -6.781 -18.697 1.00 95.38 314 THR A C 1
ATOM 2410 O O . THR A 1 314 ? 9.481 -7.198 -17.596 1.00 95.38 314 THR A O 1
ATOM 2413 N N . GLY A 1 315 ? 9.584 -5.537 -19.108 1.00 89.94 315 GLY A N 1
ATOM 2414 C CA . GLY A 1 315 ? 8.814 -4.576 -18.311 1.00 89.94 315 GLY A CA 1
ATOM 2415 C C . GLY A 1 315 ? 7.305 -4.840 -18.341 1.00 89.94 315 GLY A C 1
ATOM 2416 O O . GLY A 1 315 ? 6.607 -4.573 -17.365 1.00 89.94 315 GLY A O 1
ATOM 2417 N N . ASN A 1 316 ? 6.799 -5.409 -19.439 1.00 91.75 316 ASN A N 1
ATOM 2418 C CA . ASN A 1 316 ? 5.374 -5.668 -19.642 1.00 91.75 316 ASN A CA 1
ATOM 2419 C C . ASN A 1 316 ? 4.750 -6.494 -18.504 1.00 91.75 316 ASN A C 1
ATOM 2421 O O . ASN A 1 316 ? 5.149 -7.634 -18.294 1.00 91.75 316 ASN A O 1
ATOM 2425 N N . LEU A 1 317 ? 3.731 -5.959 -17.821 1.00 85.31 317 LEU A N 1
ATOM 2426 C CA . LEU A 1 317 ? 2.963 -6.645 -16.763 1.00 85.31 317 LEU A CA 1
ATOM 2427 C C . LEU A 1 317 ? 3.809 -7.219 -15.608 1.00 85.31 317 LEU A C 1
ATOM 2429 O O . LEU A 1 317 ? 3.373 -8.142 -14.911 1.00 85.31 317 LEU A O 1
ATOM 2433 N N . THR A 1 318 ? 5.023 -6.714 -15.405 1.00 82.94 318 THR A N 1
ATOM 2434 C CA . THR A 1 318 ? 5.891 -7.165 -14.317 1.00 82.94 318 THR A CA 1
ATOM 2435 C C . THR A 1 318 ? 5.437 -6.544 -13.004 1.00 82.94 318 THR A C 1
ATOM 2437 O O . THR A 1 318 ? 5.362 -5.326 -12.865 1.00 82.94 318 THR A O 1
ATOM 2440 N N . ILE A 1 319 ? 5.114 -7.391 -12.025 1.00 80.56 319 ILE A N 1
ATOM 2441 C CA . ILE A 1 319 ? 4.653 -6.925 -10.716 1.00 80.56 319 ILE A CA 1
ATOM 2442 C C . ILE A 1 319 ? 5.796 -6.260 -9.940 1.00 80.56 319 ILE A C 1
ATOM 2444 O O . ILE A 1 319 ? 6.947 -6.699 -10.005 1.00 80.56 319 ILE A O 1
ATOM 2448 N N . LEU A 1 320 ? 5.468 -5.247 -9.132 1.00 80.00 320 LEU A N 1
ATOM 2449 C CA . LEU A 1 320 ? 6.448 -4.444 -8.387 1.00 80.00 320 LEU A CA 1
ATOM 2450 C C . LEU A 1 320 ? 7.390 -5.290 -7.516 1.00 80.00 320 LEU A C 1
ATOM 2452 O O . LEU A 1 320 ? 8.581 -4.996 -7.417 1.00 80.00 320 LEU A O 1
ATOM 2456 N N . LYS A 1 321 ? 6.874 -6.362 -6.900 1.00 80.88 321 LYS A N 1
ATOM 2457 C CA . LYS A 1 321 ? 7.673 -7.291 -6.086 1.00 80.88 321 LYS A CA 1
ATOM 2458 C C . LYS A 1 321 ? 8.817 -7.919 -6.891 1.00 80.88 321 LYS A C 1
ATOM 2460 O O . LYS A 1 321 ? 9.958 -7.901 -6.427 1.00 80.88 321 LYS A O 1
ATOM 2465 N N . GLU A 1 322 ? 8.524 -8.434 -8.084 1.00 87.12 322 GLU A N 1
ATOM 2466 C CA . GLU A 1 322 ? 9.521 -9.068 -8.953 1.00 87.12 322 GLU A CA 1
ATOM 2467 C C . GLU A 1 322 ? 10.452 -8.028 -9.579 1.00 87.12 322 GLU A C 1
ATOM 2469 O O . GLU A 1 322 ? 11.664 -8.231 -9.587 1.00 87.12 322 GLU A O 1
ATOM 2474 N N . ALA A 1 323 ? 9.929 -6.866 -9.988 1.00 90.25 323 ALA A N 1
ATOM 2475 C CA . ALA A 1 323 ? 10.755 -5.755 -10.465 1.00 90.25 323 ALA A CA 1
ATOM 2476 C C . ALA A 1 323 ? 11.789 -5.314 -9.411 1.00 90.25 323 ALA A C 1
ATOM 2478 O O . ALA A 1 323 ? 12.975 -5.190 -9.716 1.00 90.25 323 ALA A O 1
ATOM 2479 N N . ARG A 1 324 ? 11.373 -5.152 -8.143 1.00 89.19 324 ARG A N 1
ATOM 2480 C CA . ARG A 1 324 ? 12.272 -4.807 -7.024 1.00 89.19 324 ARG A CA 1
ATOM 2481 C C . ARG A 1 324 ? 13.315 -5.894 -6.759 1.00 89.19 324 ARG A C 1
ATOM 2483 O O . ARG A 1 324 ? 14.449 -5.570 -6.415 1.00 89.19 324 ARG A O 1
ATOM 2490 N N . LYS A 1 325 ? 12.949 -7.172 -6.894 1.00 93.88 325 LYS A N 1
ATOM 2491 C CA . LYS A 1 325 ? 13.882 -8.298 -6.762 1.00 93.88 325 LYS A CA 1
ATOM 2492 C C . LYS A 1 325 ? 14.935 -8.272 -7.876 1.00 93.88 325 LYS A C 1
ATOM 2494 O O . LYS A 1 325 ? 16.117 -8.192 -7.560 1.00 93.88 325 LYS A O 1
ATOM 2499 N N . MET A 1 326 ? 14.514 -8.258 -9.142 1.00 95.81 326 MET A N 1
ATOM 2500 C CA . MET A 1 326 ? 15.430 -8.233 -10.290 1.00 95.81 326 MET A CA 1
ATOM 2501 C C . MET A 1 326 ? 16.324 -6.991 -10.276 1.00 95.81 326 MET A C 1
ATOM 2503 O O . MET A 1 326 ? 17.517 -7.097 -10.527 1.00 95.81 326 MET A O 1
ATOM 2507 N N . GLY A 1 327 ? 15.783 -5.823 -9.913 1.00 94.25 327 GLY A N 1
ATOM 2508 C CA . GLY A 1 327 ? 16.571 -4.599 -9.773 1.00 94.25 327 GLY A CA 1
ATOM 2509 C C . GLY A 1 327 ? 17.708 -4.731 -8.755 1.00 94.25 327 GLY A C 1
ATOM 2510 O O . GLY A 1 327 ? 18.824 -4.302 -9.036 1.00 94.25 327 GLY A O 1
ATOM 2511 N N . ARG A 1 328 ? 17.465 -5.370 -7.600 1.00 95.44 328 ARG A N 1
ATOM 2512 C CA . ARG A 1 328 ? 18.518 -5.642 -6.603 1.00 95.44 328 ARG A CA 1
ATOM 2513 C C . ARG A 1 328 ? 19.582 -6.599 -7.138 1.00 95.44 328 ARG A C 1
ATOM 2515 O O . ARG A 1 328 ? 20.761 -6.285 -7.040 1.00 95.44 328 ARG A O 1
ATOM 2522 N N . GLU A 1 329 ? 19.164 -7.709 -7.742 1.00 97.81 329 GLU A N 1
ATOM 2523 C CA . GLU A 1 329 ? 20.074 -8.717 -8.307 1.00 97.81 329 GLU A CA 1
ATOM 2524 C C . GLU A 1 329 ? 20.947 -8.141 -9.432 1.00 97.81 329 GLU A C 1
ATOM 2526 O O . GLU A 1 329 ? 22.156 -8.368 -9.462 1.00 97.81 329 GLU A O 1
ATOM 2531 N N . ILE A 1 330 ? 20.358 -7.345 -10.333 1.00 97.25 330 ILE A N 1
ATOM 2532 C CA . ILE A 1 330 ? 21.100 -6.652 -11.392 1.00 97.25 330 ILE A CA 1
ATOM 2533 C C . ILE A 1 330 ? 22.119 -5.704 -10.759 1.00 97.25 330 ILE A C 1
ATOM 2535 O O . ILE A 1 330 ? 23.291 -5.767 -11.105 1.00 97.25 330 ILE A O 1
ATOM 2539 N N . VAL A 1 331 ? 21.720 -4.861 -9.799 1.00 95.00 331 VAL A N 1
ATOM 2540 C CA . VAL A 1 331 ? 22.640 -3.915 -9.138 1.00 95.00 331 VAL A CA 1
ATOM 2541 C C . VAL A 1 331 ? 23.790 -4.626 -8.419 1.00 95.00 331 VAL A C 1
ATOM 2543 O O . VAL A 1 331 ? 24.920 -4.138 -8.456 1.00 95.00 331 VAL A O 1
ATOM 2546 N N . GLU A 1 332 ? 23.537 -5.765 -7.775 1.00 97.50 332 GLU A N 1
ATOM 2547 C CA . GLU A 1 332 ? 24.591 -6.596 -7.183 1.00 97.50 332 GLU A CA 1
ATOM 2548 C C . GLU A 1 332 ? 25.581 -7.080 -8.246 1.00 97.50 332 GLU A C 1
ATOM 2550 O O . GLU A 1 332 ? 26.789 -6.905 -8.074 1.00 97.50 332 GLU A O 1
ATOM 2555 N N . GLN A 1 333 ? 25.084 -7.580 -9.381 1.00 97.88 333 GLN A N 1
ATOM 2556 C CA . GLN A 1 333 ? 25.932 -7.992 -10.499 1.00 97.88 333 GLN A CA 1
ATOM 2557 C C . GLN A 1 333 ? 26.750 -6.821 -11.070 1.00 97.88 333 GLN A C 1
ATOM 2559 O O . GLN A 1 333 ? 27.959 -6.953 -11.253 1.00 97.88 333 GLN A O 1
ATOM 2564 N N . LEU A 1 334 ? 26.130 -5.655 -11.290 1.00 97.00 334 LEU A N 1
ATOM 2565 C CA . LEU A 1 334 ? 26.818 -4.457 -11.789 1.00 97.00 334 LEU A CA 1
ATOM 2566 C C . LEU A 1 334 ? 27.971 -4.042 -10.862 1.00 97.00 334 LEU A C 1
ATOM 2568 O O . LEU A 1 334 ? 29.063 -3.714 -11.330 1.00 97.00 334 LEU A O 1
ATOM 2572 N N . LYS A 1 335 ? 27.754 -4.095 -9.541 1.00 95.94 335 LYS A N 1
ATOM 2573 C CA . LYS A 1 335 ? 28.798 -3.805 -8.547 1.00 95.94 335 LYS A CA 1
ATOM 2574 C C . LYS A 1 335 ? 29.944 -4.812 -8.616 1.00 95.94 335 LYS A C 1
ATOM 2576 O O . LYS A 1 335 ? 31.099 -4.398 -8.551 1.00 95.94 335 LYS A O 1
ATOM 2581 N N . MET A 1 336 ? 29.641 -6.104 -8.765 1.00 97.12 336 MET A N 1
ATOM 2582 C CA . MET A 1 336 ? 30.662 -7.149 -8.931 1.00 97.12 336 MET A CA 1
ATOM 2583 C C . MET A 1 336 ? 31.517 -6.921 -10.183 1.00 97.12 336 MET A C 1
ATOM 2585 O O . MET A 1 336 ? 32.726 -7.136 -10.143 1.00 97.12 336 MET A O 1
ATOM 2589 N N . ASP A 1 337 ? 30.910 -6.424 -11.261 1.00 96.50 337 ASP A N 1
ATOM 2590 C CA . ASP A 1 337 ? 31.589 -6.156 -12.534 1.00 96.50 337 ASP A CA 1
ATOM 2591 C C . ASP A 1 337 ? 32.251 -4.765 -12.599 1.00 96.50 337 ASP A C 1
ATOM 2593 O O . ASP A 1 337 ? 32.747 -4.356 -13.660 1.00 96.50 337 ASP A O 1
ATOM 2597 N N . GLY A 1 338 ? 32.272 -4.039 -11.474 1.00 96.38 338 GLY A N 1
ATOM 2598 C CA . GLY A 1 338 ? 32.912 -2.731 -11.337 1.00 96.38 338 GLY A CA 1
ATOM 2599 C C . GLY A 1 338 ? 32.248 -1.629 -12.161 1.00 96.38 338 GLY A C 1
ATOM 2600 O O . GLY A 1 338 ? 32.933 -0.713 -12.611 1.00 96.38 338 GLY A O 1
ATOM 2601 N N . ILE A 1 339 ? 30.942 -1.737 -12.403 1.00 97.44 339 ILE A N 1
ATOM 2602 C CA . ILE A 1 339 ? 30.171 -0.807 -13.232 1.00 97.44 339 ILE A CA 1
ATOM 2603 C C . ILE A 1 339 ? 29.719 0.379 -12.381 1.00 97.44 339 ILE A C 1
ATOM 2605 O O . ILE A 1 339 ? 29.136 0.203 -11.310 1.00 97.44 339 ILE A O 1
ATOM 2609 N N . GLN A 1 340 ? 29.992 1.597 -12.854 1.00 95.88 340 GLN A N 1
ATOM 2610 C CA . GLN A 1 340 ? 29.713 2.828 -12.108 1.00 95.88 340 GLN A CA 1
ATOM 2611 C C . GLN A 1 340 ? 28.378 3.476 -12.486 1.00 95.88 340 GLN A C 1
ATOM 2613 O O . GLN A 1 340 ? 27.818 4.209 -11.674 1.00 95.88 340 GLN A O 1
ATOM 2618 N N . ALA A 1 341 ? 27.856 3.219 -13.686 1.00 95.19 341 ALA A N 1
ATOM 2619 C CA . ALA A 1 341 ? 26.529 3.676 -14.090 1.00 95.19 341 ALA A CA 1
ATOM 2620 C C . ALA A 1 341 ? 25.900 2.743 -15.129 1.00 95.19 341 ALA A C 1
ATOM 2622 O O . ALA A 1 341 ? 26.581 1.955 -15.781 1.00 95.19 341 ALA A O 1
ATOM 2623 N N . ALA A 1 342 ? 24.582 2.837 -15.281 1.00 94.62 342 ALA A N 1
ATOM 2624 C CA . ALA A 1 342 ? 23.834 2.069 -16.261 1.00 94.62 342 ALA A CA 1
ATOM 2625 C C . ALA A 1 342 ? 22.885 2.978 -17.037 1.00 94.62 342 ALA A C 1
ATOM 2627 O O . ALA A 1 342 ? 22.264 3.877 -16.470 1.00 94.62 342 ALA A O 1
ATOM 2628 N N . ILE A 1 343 ? 22.761 2.711 -18.331 1.00 94.25 343 ILE A N 1
ATOM 2629 C CA . ILE A 1 343 ? 21.745 3.303 -19.192 1.00 94.25 343 ILE A CA 1
ATOM 2630 C C . ILE A 1 343 ? 20.589 2.312 -19.252 1.00 94.25 343 ILE A C 1
ATOM 2632 O O . ILE A 1 343 ? 20.766 1.170 -19.677 1.00 94.25 343 ILE A O 1
ATOM 2636 N N . MET A 1 344 ? 19.412 2.749 -18.817 1.00 92.56 344 MET A N 1
ATOM 2637 C CA . MET A 1 344 ? 18.187 1.967 -18.924 1.00 92.56 344 MET A CA 1
ATOM 2638 C C . MET A 1 344 ? 17.411 2.428 -20.159 1.00 92.56 344 MET A C 1
ATOM 2640 O O . MET A 1 344 ? 17.088 3.608 -20.277 1.00 92.56 344 MET A O 1
ATOM 2644 N N . VAL A 1 345 ? 17.147 1.513 -21.090 1.00 92.38 345 VAL A N 1
ATOM 2645 C CA . VAL A 1 345 ? 16.435 1.790 -22.347 1.00 92.38 345 VAL A CA 1
ATOM 2646 C C . VAL A 1 345 ? 15.124 1.011 -22.430 1.00 92.38 345 VAL A C 1
ATOM 2648 O O . VAL A 1 345 ? 14.996 -0.073 -21.855 1.00 92.38 345 VAL A O 1
ATOM 2651 N N . ALA A 1 346 ? 14.173 1.554 -23.197 1.00 77.44 346 ALA A N 1
ATOM 2652 C CA . ALA A 1 346 ? 12.853 0.966 -23.440 1.00 77.44 346 ALA A CA 1
ATOM 2653 C C . ALA A 1 346 ? 12.068 0.640 -22.150 1.00 77.44 346 ALA A C 1
ATOM 2655 O O . ALA A 1 346 ? 11.599 -0.489 -21.971 1.00 77.44 346 ALA A O 1
ATOM 2656 N N . THR A 1 347 ? 11.985 1.637 -21.259 1.00 60.53 347 THR A N 1
ATOM 2657 C CA . THR A 1 347 ? 11.220 1.644 -19.996 1.00 60.53 347 THR A CA 1
ATOM 2658 C C . THR A 1 347 ? 9.753 1.967 -20.190 1.00 60.53 347 THR A C 1
ATOM 2660 O O . THR A 1 347 ? 9.484 2.901 -20.983 1.00 60.53 347 THR A O 1
#

Secondary structure (DSSP, 8-state):
-EEEEEEEETTTTTS-SGGGTTPPPEEEES--THHHHHHHH-SSEEEEEEEEE-HHHHHHSHHHHHHHHHHHHTT---SEEEEEEEET-HHHHHHHHHHHHHHHHHH---EEEEE-TTSHHHHHHTTSTTEEEEE--SSGGGHHHHHHHHHHHHHHHHHTPPP--HHHHTBPP-S-------SS-HHHHHHHHHHHHHTT-----SS-------PPPPPP--GGG-EEEEEESB-EEETT-TT---SSS----EEEE-TT-SS--BTTEEE--SSS--HHHHH-GGGTS-HHHHHHHHHTTSSSEEEEEEEE-B-TT--HHHHHHHHHHHHHHHHHTT--EEEEE--

pLDDT: mean 93.88, std 6.77, range [55.59, 98.81]

Solvent-accessible surface area (backbone atoms only — not comparable to full-atom values): 18846 Å² total; per-residue (Å²): 122,46,33,26,38,35,38,38,40,22,55,55,57,71,74,35,60,78,94,35,20,66,35,67,74,47,77,42,83,30,59,52,55,54,41,50,53,24,44,73,70,47,86,64,51,43,46,55,32,24,36,29,30,6,43,49,29,44,71,72,41,41,70,62,40,52,52,54,54,49,61,71,43,65,94,61,80,61,65,35,37,38,25,47,66,26,20,44,39,46,59,46,18,38,48,36,36,52,52,31,48,51,42,25,74,73,71,71,30,48,15,41,31,25,29,10,88,85,9,59,18,45,81,75,31,21,60,41,79,61,32,44,34,30,70,27,44,70,48,74,91,44,43,68,61,42,24,45,54,50,28,56,54,49,50,34,61,76,72,67,48,87,81,67,58,33,81,83,70,43,35,50,63,53,84,76,88,78,95,74,92,67,96,66,59,70,68,59,55,52,52,50,38,49,53,27,51,77,69,73,43,89,66,76,70,96,72,73,77,76,89,73,81,86,73,82,77,77,80,89,74,66,46,47,72,27,32,34,36,44,36,31,30,46,24,67,34,55,65,84,42,90,84,62,73,48,36,41,51,25,81,62,70,51,70,48,82,43,78,91,54,73,55,60,42,52,89,49,34,35,44,50,37,66,76,58,83,39,64,64,32,33,68,37,31,39,82,57,51,52,47,44,63,52,53,47,33,32,75,72,45,57,27,44,34,70,50,57,41,40,36,29,26,26,54,32,79,35,50,68,72,42,50,56,50,52,53,50,55,50,51,53,51,37,54,74,72,64,40,72,48,69,49,78,34,60,126

Sequence (347 aa):
MKRIVMYINQFFGGIGGEDKAGYEPSVEEGPVGPGNVILSCLKDAEITHTIICGDNFMTGHRDEAIERMDQFLEGIEFDLFLAGPAFQSGRYGMSCGEICKYITEKYHVTAITSMNEENPGVAAYAKTPDVYIMRGSKSAVRMRQDASAMAGLAAKVLSGEEILWAEAEGYFPHGVRVSVKSEEAPADRAVRMMLSKLQGQPFKTEFPIEQEDTVVPAAPVDAGRAKIAVITTGSLVPVGNPDRIPSGSASVWKRYDIRGLEAFKKNEFYSVHGGFSTNNVNEDPEVLVPLTALKEAEREGKIGKLDDYYYVTTGNLTILKEARKMGREIVEQLKMDGIQAAIMVAT